Protein AF-A0A858ARL8-F1 (afdb_monomer_lite)

Foldseek 3Di:
DVVVVVVVVVVVVVVVVVVVVVVVVVVVVVVVVVVVVVPLDAAEVCVQQVQQELEEWQDQDFVRNVVSSCVVRVSCVVFQKTWDPVQTDQFWTWIDTPDPSYDDIDIHTYHYFAEQQVLDPDQAEFALVQDDPPDDQVSVVVSCCVPCQQSQADPVSHHFAKGWDDADPVQRKTKMDGPDGSYDHIHIYGHDHDPPPD

pLDDT: mean 86.66, std 12.35, range [38.53, 97.38]

Sequence (198 aa):
METRLTKIQKFKMSLWIIGFIFFIVMSTLAVSFGIVLSRTKKIDLNSVITNTKLGFIDNNEPNTIINKVFELNPNAKDLSLKVDEFQIKDDYAIVYALNSNYSKNVKVSFELAIDLATLLEENPFLPVDKWNENNSDIDILKIIDEMYGEQLKDENGEKLPLEVIDKNINAKTVTIKTTKEGYFGKIVFYFLEKPSNN

Secondary structure (DSSP, 8-state):
-HHHHHHHHHHHHHHHHHHHHHHHHHHHHHHHHHHHHTT--PEEGGGT----EEEEES---HHHHHHHHHHH-GGGTTS-EEE-GGG--SSEEEEEESSTTEES-EEEEEEEPEEGGGGSSS--EEEGGG--TT--HHHHHHHHHHHHTTTSB-TTSPBP-EEEEEEETTTTEEEEEE-STTEES-EEEEEEPPP---

Radius of gyration: 34.69 Å; chains: 1; bounding box: 81×57×109 Å

Structure (mmCIF, N/CA/C/O backbone):
data_AF-A0A858ARL8-F1
#
_entry.id   AF-A0A858ARL8-F1
#
loop_
_atom_site.group_PDB
_atom_site.id
_atom_site.type_symbol
_atom_site.label_atom_id
_atom_site.label_alt_id
_atom_site.label_comp_id
_atom_site.label_asym_id
_atom_site.label_entity_id
_atom_site.label_seq_id
_atom_site.pdbx_PDB_ins_code
_atom_site.Cartn_x
_atom_site.Cartn_y
_atom_site.Cartn_z
_atom_site.occupancy
_atom_site.B_iso_or_equiv
_atom_site.auth_seq_id
_atom_site.auth_comp_id
_atom_site.auth_asym_id
_atom_site.auth_atom_id
_atom_site.pdbx_PDB_model_num
ATOM 1 N N . MET A 1 1 ? 55.731 -38.376 -67.575 1.00 56.59 1 MET A N 1
ATOM 2 C CA . MET A 1 1 ? 55.655 -38.021 -66.135 1.00 56.59 1 MET A CA 1
ATOM 3 C C . MET A 1 1 ? 55.037 -36.630 -65.897 1.00 56.59 1 MET A C 1
ATOM 5 O O . MET A 1 1 ? 54.475 -36.406 -64.832 1.00 56.59 1 MET A O 1
ATOM 9 N N . GLU A 1 2 ? 55.027 -35.732 -66.893 1.00 56.09 2 GLU A N 1
ATOM 10 C CA . GLU A 1 2 ? 54.510 -34.347 -66.791 1.00 56.09 2 GLU A CA 1
ATOM 11 C C . GLU A 1 2 ? 52.976 -34.188 -66.686 1.00 56.09 2 GLU A C 1
ATOM 13 O O . GLU A 1 2 ? 52.481 -33.181 -66.181 1.00 56.09 2 GLU A O 1
ATOM 18 N N . THR A 1 3 ? 52.181 -35.185 -67.082 1.00 63.84 3 THR A N 1
ATOM 19 C CA . THR A 1 3 ? 50.704 -35.097 -67.072 1.00 63.84 3 THR A CA 1
ATOM 20 C C . THR A 1 3 ? 50.078 -35.199 -65.676 1.00 63.84 3 THR A C 1
ATOM 22 O O . THR A 1 3 ? 48.973 -34.708 -65.449 1.00 63.84 3 THR A O 1
ATOM 25 N N . ARG A 1 4 ? 50.773 -35.810 -64.706 1.00 60.31 4 ARG A N 1
ATOM 26 C CA . ARG A 1 4 ? 50.294 -35.906 -63.314 1.00 60.31 4 ARG A CA 1
ATOM 27 C C . ARG A 1 4 ? 50.568 -34.636 -62.511 1.00 60.31 4 ARG A C 1
ATOM 29 O O . ARG A 1 4 ? 49.715 -34.230 -61.726 1.00 60.31 4 ARG A O 1
ATOM 36 N N . LEU A 1 5 ? 51.709 -33.984 -62.743 1.00 59.66 5 LEU A N 1
ATOM 37 C CA . LEU A 1 5 ? 52.090 -32.745 -62.056 1.00 59.66 5 LEU A CA 1
ATOM 38 C C . LEU A 1 5 ? 51.149 -31.586 -62.416 1.00 59.66 5 LEU A C 1
ATOM 40 O O . LEU A 1 5 ? 50.678 -30.879 -61.526 1.00 59.66 5 LEU A O 1
ATOM 44 N N . THR A 1 6 ? 50.766 -31.469 -63.690 1.00 73.44 6 THR A N 1
ATOM 45 C CA . THR A 1 6 ? 49.804 -30.457 -64.159 1.00 73.44 6 THR A CA 1
ATOM 46 C C . THR A 1 6 ? 48.388 -30.693 -63.623 1.00 73.44 6 THR A C 1
ATOM 48 O O . THR A 1 6 ? 47.698 -29.742 -63.257 1.00 73.44 6 THR A O 1
ATOM 51 N N . LYS A 1 7 ? 47.953 -31.955 -63.497 1.00 70.06 7 LYS A N 1
ATOM 52 C CA . LYS A 1 7 ? 46.650 -32.310 -62.905 1.00 70.06 7 LYS A CA 1
ATOM 53 C C . LYS A 1 7 ? 46.592 -31.998 -61.404 1.00 70.06 7 LYS A C 1
ATOM 55 O O . LYS A 1 7 ? 45.590 -31.466 -60.936 1.00 70.06 7 LYS A O 1
ATOM 60 N N . ILE A 1 8 ? 47.673 -32.265 -60.666 1.00 72.50 8 ILE A N 1
ATOM 61 C CA . ILE A 1 8 ? 47.785 -31.951 -59.231 1.00 72.50 8 ILE A CA 1
ATOM 62 C C . ILE A 1 8 ? 47.832 -30.436 -59.000 1.00 72.50 8 ILE A C 1
ATOM 64 O O . ILE A 1 8 ? 47.174 -29.945 -58.087 1.00 72.50 8 ILE A O 1
ATOM 68 N N . GLN A 1 9 ? 48.560 -29.680 -59.827 1.00 74.62 9 GLN A N 1
ATOM 69 C CA . GLN A 1 9 ? 48.580 -28.216 -59.735 1.00 74.62 9 GLN A CA 1
ATOM 70 C C . GLN A 1 9 ? 47.207 -27.602 -60.020 1.00 74.62 9 GLN A C 1
ATOM 72 O O . GLN A 1 9 ? 46.754 -26.763 -59.246 1.00 74.62 9 GLN A O 1
ATOM 77 N N . LYS A 1 10 ? 46.501 -28.064 -61.060 1.00 70.00 10 LYS A N 1
ATOM 78 C CA . LYS A 1 10 ? 45.126 -27.622 -61.350 1.00 70.00 10 LYS A CA 1
ATOM 79 C C . LYS A 1 10 ? 44.150 -27.982 -60.225 1.00 70.00 10 LYS A C 1
ATOM 81 O O . LYS A 1 10 ? 43.302 -27.167 -59.879 1.00 70.00 10 LYS A O 1
ATOM 86 N N . PHE A 1 11 ? 44.300 -29.158 -59.611 1.00 73.31 11 PHE A N 1
ATOM 87 C CA . PHE A 1 11 ? 43.495 -29.568 -58.457 1.00 73.31 11 PHE A CA 1
ATOM 88 C C . PHE A 1 11 ? 43.764 -28.694 -57.221 1.00 73.31 11 PHE A C 1
ATOM 90 O O . PHE A 1 11 ? 42.823 -28.217 -56.598 1.00 73.31 11 PHE A O 1
ATOM 97 N N . LYS A 1 12 ? 45.035 -28.406 -56.905 1.00 73.38 12 LYS A N 1
ATOM 98 C CA . LYS A 1 12 ? 45.416 -27.490 -55.813 1.00 73.38 12 LYS A CA 1
ATOM 99 C C . LYS A 1 12 ? 44.910 -26.065 -56.048 1.00 73.38 12 LYS A C 1
ATOM 101 O O . LYS A 1 12 ? 44.417 -25.435 -55.119 1.00 73.38 12 LYS A O 1
ATOM 106 N N . MET A 1 13 ? 44.995 -25.582 -57.287 1.00 73.12 13 MET A N 1
ATOM 107 C CA . MET A 1 13 ? 44.496 -24.264 -57.679 1.00 73.12 13 MET A CA 1
ATOM 108 C C . MET A 1 13 ? 42.965 -24.194 -57.561 1.00 73.12 13 MET A C 1
ATOM 110 O O . MET A 1 13 ? 42.439 -23.231 -57.016 1.00 73.12 13 MET A O 1
ATOM 114 N N . SER A 1 14 ? 42.252 -25.251 -57.962 1.00 74.88 14 SER A N 1
ATOM 115 C CA . SER A 1 14 ? 40.800 -25.367 -57.769 1.00 74.88 14 SER A CA 1
ATOM 116 C C . SER A 1 14 ? 40.407 -25.409 -56.289 1.00 74.88 14 SER A C 1
ATOM 118 O O . SER A 1 14 ? 39.454 -24.736 -55.902 1.00 74.88 14 SER A O 1
ATOM 120 N N . LEU A 1 15 ? 41.157 -26.127 -55.448 1.00 75.44 15 LEU A N 1
ATOM 121 C CA . LEU A 1 15 ? 40.898 -26.199 -54.008 1.00 75.44 15 LEU A CA 1
ATOM 122 C C . LEU A 1 15 ? 41.106 -24.838 -53.320 1.00 75.44 15 LEU A C 1
ATOM 124 O O . LEU A 1 15 ? 40.318 -24.455 -52.458 1.00 75.44 15 LEU A O 1
ATOM 128 N N . TRP A 1 16 ? 42.126 -24.082 -53.742 1.00 79.44 16 TRP A N 1
ATOM 129 C CA . TRP A 1 16 ? 42.391 -22.731 -53.243 1.00 79.44 16 TRP A CA 1
ATOM 130 C C . TRP A 1 16 ? 41.278 -21.746 -53.628 1.00 79.44 16 TRP A C 1
ATOM 132 O O . TRP A 1 16 ? 40.824 -20.974 -52.788 1.00 79.44 16 TRP A O 1
ATOM 142 N N . ILE A 1 17 ? 40.768 -21.837 -54.862 1.00 78.62 17 ILE A N 1
ATOM 143 C CA . ILE A 1 17 ? 39.639 -21.021 -55.337 1.00 78.62 17 ILE A CA 1
ATOM 144 C C . ILE A 1 17 ? 38.362 -21.324 -54.539 1.00 78.62 17 ILE A C 1
ATOM 146 O O . ILE A 1 17 ? 37.672 -20.399 -54.118 1.00 78.62 17 ILE A O 1
ATOM 150 N N . ILE A 1 18 ? 38.061 -22.601 -54.277 1.00 81.00 18 ILE A N 1
ATOM 151 C CA . ILE A 1 18 ? 36.886 -22.997 -53.481 1.00 81.00 18 ILE A CA 1
ATOM 152 C C . ILE A 1 18 ? 37.000 -22.473 -52.042 1.00 81.00 18 ILE A C 1
ATOM 154 O O . ILE A 1 18 ? 36.038 -21.914 -51.515 1.00 81.00 18 ILE A O 1
ATOM 158 N N . GLY A 1 19 ? 38.179 -22.594 -51.424 1.00 80.44 19 GLY A N 1
ATOM 159 C CA . GLY A 1 19 ? 38.432 -22.051 -50.087 1.00 80.44 19 GLY A CA 1
ATOM 160 C C . GLY A 1 19 ? 38.275 -20.529 -50.026 1.00 80.44 19 GLY A C 1
ATOM 161 O O . GLY A 1 19 ? 37.688 -20.005 -49.080 1.00 80.44 19 GLY A O 1
ATOM 162 N N . PHE A 1 20 ? 38.727 -19.819 -51.062 1.00 82.38 20 PHE A N 1
ATOM 163 C CA . PHE A 1 20 ? 38.587 -18.367 -51.158 1.00 82.38 20 PHE A CA 1
ATOM 164 C C . PHE A 1 20 ? 37.121 -17.928 -51.301 1.00 82.38 20 PHE A C 1
ATOM 166 O O . PHE A 1 20 ? 36.682 -17.006 -50.615 1.00 82.38 20 PHE A O 1
ATOM 173 N N . ILE A 1 21 ? 36.329 -18.630 -52.120 1.00 82.94 21 ILE A N 1
ATOM 174 C CA . ILE A 1 21 ? 34.887 -18.371 -52.260 1.00 82.94 21 ILE A CA 1
ATOM 175 C C . ILE A 1 21 ? 34.162 -18.618 -50.932 1.00 82.94 21 ILE A C 1
ATOM 177 O O . ILE A 1 21 ? 33.356 -17.790 -50.512 1.00 82.94 21 ILE A O 1
ATOM 181 N N . PHE A 1 22 ? 34.472 -19.715 -50.238 1.00 82.00 22 PHE A N 1
ATOM 182 C CA . PHE A 1 22 ? 33.879 -20.014 -48.934 1.00 82.00 22 PHE A CA 1
ATOM 183 C C . PHE A 1 22 ? 34.180 -18.922 -47.897 1.00 82.00 22 PHE A C 1
ATOM 185 O O . PHE A 1 22 ? 33.285 -18.509 -47.160 1.00 82.00 22 PHE A O 1
ATOM 192 N N . PHE A 1 23 ? 35.412 -18.404 -47.881 1.00 80.44 23 PHE A N 1
ATOM 193 C CA . PHE A 1 23 ? 35.803 -17.304 -47.000 1.00 80.44 23 PHE A CA 1
ATOM 194 C C . PHE A 1 23 ? 35.008 -16.021 -47.284 1.00 80.44 23 PHE A C 1
ATOM 196 O O . PHE A 1 23 ? 34.523 -15.384 -46.350 1.00 80.44 23 PHE A O 1
ATOM 203 N N . ILE A 1 24 ? 34.807 -15.673 -48.560 1.00 79.88 24 ILE A N 1
ATOM 204 C CA . ILE A 1 24 ? 33.985 -14.519 -48.954 1.00 79.88 24 ILE A CA 1
ATOM 205 C C . ILE A 1 24 ? 32.531 -14.710 -48.505 1.00 79.88 24 ILE A C 1
ATOM 207 O O . ILE A 1 24 ? 31.957 -13.810 -47.893 1.00 79.88 24 ILE A O 1
ATOM 211 N N . VAL A 1 25 ? 31.936 -15.881 -48.752 1.00 77.19 25 VAL A N 1
ATOM 212 C CA . VAL A 1 25 ? 30.545 -16.165 -48.357 1.00 77.19 25 VAL A CA 1
ATOM 213 C C . VAL A 1 25 ? 30.382 -16.077 -46.836 1.00 77.19 25 VAL A C 1
ATOM 215 O O . VAL A 1 25 ? 29.482 -15.387 -46.361 1.00 77.19 25 VAL A O 1
ATOM 218 N N . MET A 1 26 ? 31.289 -16.675 -46.058 1.00 78.81 26 MET A N 1
ATOM 219 C CA . MET A 1 26 ? 31.257 -16.583 -44.593 1.00 78.81 26 MET A CA 1
ATOM 220 C C . MET A 1 26 ? 31.474 -15.153 -44.080 1.00 78.81 26 MET A C 1
ATOM 222 O O . MET A 1 26 ? 30.790 -14.727 -43.149 1.00 78.81 26 MET A O 1
ATOM 226 N N . SER A 1 27 ? 32.368 -14.383 -44.709 1.00 73.38 27 SER A N 1
ATOM 227 C CA . SER A 1 27 ? 32.587 -12.966 -44.395 1.00 73.38 27 SER A CA 1
ATOM 228 C C . SER A 1 27 ? 31.327 -12.131 -44.633 1.00 73.38 27 SER A C 1
ATOM 230 O O . SER A 1 27 ? 30.913 -11.381 -43.750 1.00 73.38 27 SER A O 1
ATOM 232 N N . THR A 1 28 ? 30.678 -12.290 -45.790 1.00 73.88 28 THR A N 1
ATOM 233 C CA . THR A 1 28 ? 29.440 -11.558 -46.098 1.00 73.88 28 THR A CA 1
ATOM 234 C C . THR A 1 28 ? 28.307 -11.920 -45.141 1.00 73.88 28 THR A C 1
ATOM 236 O O . THR A 1 28 ? 27.625 -11.019 -44.660 1.00 73.88 28 THR A O 1
ATOM 239 N N . LEU A 1 29 ? 28.163 -13.197 -44.769 1.00 67.19 29 LEU A N 1
ATOM 240 C CA . LEU A 1 29 ? 27.164 -13.641 -43.796 1.00 67.19 29 LEU A CA 1
ATOM 241 C C . LEU A 1 29 ? 27.410 -13.038 -42.401 1.00 67.19 29 LEU A C 1
ATOM 243 O O . LEU A 1 29 ? 26.467 -12.578 -41.759 1.00 67.19 29 LEU A O 1
ATOM 247 N N . ALA A 1 30 ? 28.671 -12.971 -41.958 1.00 63.28 30 ALA A N 1
ATOM 248 C CA . ALA A 1 30 ? 29.051 -12.347 -40.690 1.00 63.28 30 ALA A CA 1
ATOM 249 C C . ALA A 1 30 ? 28.770 -10.833 -40.676 1.00 63.28 30 ALA A C 1
ATOM 251 O O . ALA A 1 30 ? 28.220 -10.315 -39.703 1.00 63.28 30 ALA A O 1
ATOM 252 N N . VAL A 1 31 ? 29.086 -10.128 -41.768 1.00 66.12 31 VAL A N 1
ATOM 253 C CA . VAL A 1 31 ? 28.775 -8.698 -41.926 1.00 66.12 31 VAL A CA 1
ATOM 254 C C . VAL A 1 31 ? 27.261 -8.472 -41.929 1.00 66.12 31 VAL A C 1
ATOM 256 O O . VAL A 1 31 ? 26.776 -7.594 -41.219 1.00 66.12 31 VAL A O 1
ATOM 259 N N . SER A 1 32 ? 26.490 -9.284 -42.659 1.00 60.38 32 SER A N 1
ATOM 260 C CA . SER A 1 32 ? 25.025 -9.199 -42.670 1.00 60.38 32 SER A CA 1
ATOM 261 C C . SER A 1 32 ? 24.416 -9.460 -41.290 1.00 60.38 32 SER A C 1
ATOM 263 O O . SER A 1 32 ? 23.542 -8.705 -40.868 1.00 60.38 32 SER A O 1
ATOM 265 N N . PHE A 1 33 ? 24.900 -10.465 -40.555 1.00 59.38 33 PHE A N 1
ATOM 266 C CA . PHE A 1 33 ? 24.443 -10.754 -39.193 1.00 59.38 33 PHE A CA 1
ATOM 267 C C . PHE A 1 33 ? 24.773 -9.608 -38.223 1.00 59.38 33 PHE A C 1
ATOM 269 O O . PHE A 1 33 ? 23.909 -9.174 -37.461 1.00 59.38 33 PHE A O 1
ATOM 276 N N . GLY A 1 34 ? 25.981 -9.039 -38.319 1.00 59.50 34 GLY A N 1
ATOM 277 C CA . GLY A 1 34 ? 26.375 -7.852 -37.559 1.00 59.50 34 GLY A CA 1
ATOM 278 C C . GLY A 1 34 ? 25.497 -6.632 -37.862 1.00 59.50 34 GLY A C 1
ATOM 279 O O . GLY A 1 34 ? 25.052 -5.945 -36.944 1.00 59.50 34 GLY A O 1
ATOM 280 N N . ILE A 1 35 ? 25.169 -6.389 -39.136 1.00 58.78 35 ILE A N 1
ATOM 281 C CA . ILE A 1 35 ? 24.290 -5.283 -39.554 1.00 58.78 35 ILE A CA 1
ATOM 282 C C . ILE A 1 35 ? 22.854 -5.479 -39.050 1.00 58.78 35 ILE A C 1
ATOM 284 O O . ILE A 1 35 ? 22.228 -4.510 -38.623 1.00 58.78 35 ILE A O 1
ATOM 288 N N . VAL A 1 36 ? 22.323 -6.705 -39.074 1.00 58.69 36 VAL A N 1
ATOM 289 C CA . VAL A 1 36 ? 20.971 -7.006 -38.572 1.00 58.69 36 VAL A CA 1
ATOM 290 C C . VAL A 1 36 ? 20.890 -6.809 -37.056 1.00 58.69 36 VAL A C 1
ATOM 292 O O . VAL A 1 36 ? 19.958 -6.159 -36.586 1.00 58.69 36 VAL A O 1
ATOM 295 N N . LEU A 1 37 ? 21.900 -7.258 -36.299 1.00 55.78 37 LEU A N 1
ATOM 296 C CA . LEU A 1 37 ? 22.007 -6.990 -34.857 1.00 55.78 37 LEU A CA 1
ATOM 297 C C . LEU A 1 37 ? 22.107 -5.491 -34.535 1.00 55.78 37 LEU A C 1
ATOM 299 O O . LEU A 1 37 ? 21.622 -5.045 -33.501 1.00 55.78 37 LEU A O 1
ATOM 303 N N . SER A 1 38 ? 22.700 -4.699 -35.430 1.00 54.88 38 SER A N 1
ATOM 304 C CA . SER A 1 38 ? 22.884 -3.255 -35.235 1.00 54.88 38 SER A CA 1
ATOM 305 C C . SER A 1 38 ? 21.607 -2.426 -35.449 1.00 54.88 38 SER A C 1
ATOM 307 O O . SER A 1 38 ? 21.606 -1.230 -35.160 1.00 54.88 38 SER A O 1
ATOM 309 N N . ARG A 1 39 ? 20.531 -3.011 -36.003 1.00 55.12 39 ARG A N 1
ATOM 310 C CA . ARG A 1 39 ? 19.331 -2.281 -36.465 1.00 55.12 39 ARG A CA 1
ATOM 311 C C . ARG A 1 39 ? 18.079 -2.457 -35.605 1.00 55.12 39 ARG A C 1
ATOM 313 O O . ARG A 1 39 ? 17.026 -1.934 -35.970 1.00 55.12 39 ARG A O 1
ATOM 320 N N . THR A 1 40 ? 18.151 -3.120 -34.457 1.00 61.09 40 THR A N 1
ATOM 321 C CA . THR A 1 40 ? 17.054 -3.078 -33.482 1.00 61.09 40 THR A CA 1
ATOM 322 C C . THR A 1 40 ? 17.087 -1.740 -32.744 1.00 61.09 40 THR A C 1
ATOM 324 O O . THR A 1 40 ? 17.808 -1.545 -31.767 1.00 61.09 40 THR A O 1
ATOM 327 N N . LYS A 1 41 ? 16.314 -0.765 -33.243 1.00 73.62 41 LYS A N 1
ATOM 328 C CA . LYS A 1 41 ? 16.075 0.500 -32.536 1.00 7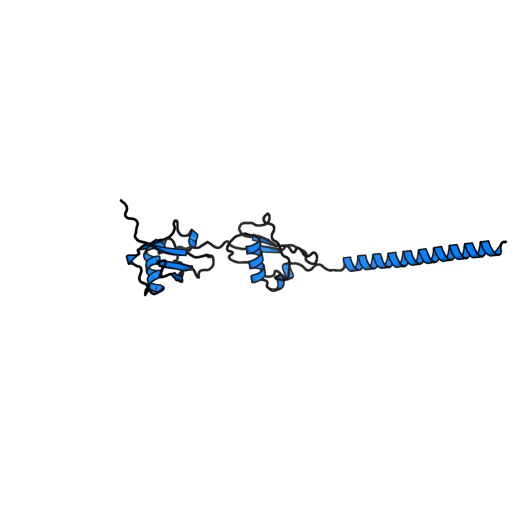3.62 41 LYS A CA 1
ATOM 329 C C . LYS A 1 41 ? 15.492 0.169 -31.162 1.00 73.62 41 LYS A C 1
ATOM 331 O O . LYS A 1 41 ? 14.390 -0.370 -31.083 1.00 73.62 41 LYS A O 1
ATOM 336 N N . LYS A 1 42 ? 16.229 0.491 -30.097 1.00 83.19 42 LYS A N 1
ATOM 337 C CA . LYS A 1 42 ? 15.745 0.301 -28.729 1.00 83.19 42 LYS A CA 1
ATOM 338 C C . LYS A 1 42 ? 14.486 1.135 -28.497 1.00 83.19 42 LYS A C 1
ATOM 340 O O . LYS A 1 42 ? 14.403 2.284 -28.936 1.00 83.19 42 LYS A O 1
ATOM 345 N N . ILE A 1 43 ? 13.520 0.545 -27.810 1.00 87.94 43 ILE A N 1
ATOM 346 C CA . ILE A 1 43 ? 12.277 1.195 -27.403 1.00 87.94 43 ILE A CA 1
ATOM 347 C C . ILE A 1 43 ? 12.590 2.065 -26.178 1.00 87.94 43 ILE A C 1
ATOM 349 O O . ILE A 1 43 ? 13.320 1.645 -25.283 1.00 87.94 43 ILE A O 1
ATOM 353 N N . ASP A 1 44 ? 12.107 3.305 -26.137 1.00 91.25 44 ASP A N 1
ATOM 354 C CA . ASP A 1 44 ? 12.271 4.161 -24.952 1.00 91.25 44 ASP A CA 1
ATOM 355 C C . ASP A 1 44 ? 11.363 3.642 -23.832 1.00 91.25 44 ASP A C 1
ATOM 357 O O . ASP A 1 44 ? 10.165 3.466 -24.060 1.00 91.25 44 ASP A O 1
ATOM 361 N N . LEU A 1 45 ? 11.891 3.391 -22.634 1.00 91.75 45 LEU A N 1
ATOM 362 C CA . LEU A 1 45 ? 11.081 2.867 -21.532 1.00 91.75 45 LEU A CA 1
ATOM 363 C C . LEU A 1 45 ? 9.951 3.835 -21.126 1.00 91.75 45 LEU A C 1
ATOM 365 O O . LEU A 1 45 ? 8.873 3.382 -20.743 1.00 91.75 45 LEU A O 1
ATOM 369 N N . ASN A 1 46 ? 10.132 5.147 -21.334 1.00 92.69 46 ASN A N 1
ATOM 370 C CA . ASN A 1 46 ? 9.079 6.155 -21.126 1.00 92.69 46 ASN A CA 1
ATOM 371 C C . ASN A 1 46 ? 7.884 5.999 -22.083 1.00 92.69 46 ASN A C 1
ATOM 373 O O . ASN A 1 46 ? 6.827 6.572 -21.844 1.00 92.69 46 ASN A O 1
ATOM 377 N N . SER A 1 47 ? 8.031 5.251 -23.183 1.00 91.69 47 SER A N 1
ATOM 378 C CA . SER A 1 47 ? 6.908 4.962 -24.088 1.00 91.69 47 SER A CA 1
ATOM 379 C C . SER A 1 47 ? 5.960 3.888 -23.550 1.00 91.69 47 SER A C 1
ATOM 381 O O . SER A 1 47 ? 4.852 3.754 -24.061 1.00 91.69 47 SER A O 1
ATOM 383 N N . VAL A 1 48 ? 6.383 3.135 -22.528 1.00 92.94 48 VAL A N 1
ATOM 384 C CA . VAL A 1 48 ? 5.580 2.079 -21.893 1.00 92.94 48 VAL A CA 1
ATOM 385 C C . VAL A 1 48 ? 5.205 2.449 -20.458 1.00 92.94 48 VAL A C 1
ATOM 387 O O . VAL A 1 48 ? 4.079 2.190 -20.042 1.00 92.94 48 VAL A O 1
ATOM 390 N N . ILE A 1 49 ? 6.115 3.089 -19.717 1.00 94.75 49 ILE A N 1
ATOM 391 C CA . ILE A 1 49 ? 5.838 3.674 -18.399 1.00 94.75 49 ILE A CA 1
ATOM 392 C C . ILE A 1 49 ? 5.461 5.143 -18.607 1.00 94.75 49 ILE A C 1
ATOM 394 O O . ILE A 1 49 ? 6.308 6.032 -18.533 1.00 94.75 49 ILE A O 1
ATOM 398 N N . THR A 1 50 ? 4.194 5.390 -18.927 1.00 94.50 50 THR A N 1
ATOM 399 C CA . THR A 1 50 ? 3.674 6.737 -19.204 1.00 94.50 50 THR A CA 1
ATOM 400 C C . THR A 1 50 ? 3.180 7.441 -17.942 1.00 94.50 50 THR A C 1
ATOM 402 O O . THR A 1 50 ? 3.333 8.653 -17.809 1.00 94.50 50 THR A O 1
ATOM 405 N N . ASN A 1 51 ? 2.617 6.688 -16.995 1.00 96.81 51 ASN A N 1
ATOM 406 C CA . ASN A 1 51 ? 2.178 7.181 -15.694 1.00 96.81 51 ASN A CA 1
ATOM 407 C C . ASN A 1 51 ? 3.331 7.054 -14.697 1.00 96.81 51 ASN A C 1
ATOM 409 O O . ASN A 1 51 ? 3.576 5.981 -14.143 1.00 96.81 51 ASN A O 1
ATOM 413 N N . THR A 1 52 ? 4.057 8.156 -14.507 1.00 96.12 52 THR A N 1
ATOM 414 C CA . THR A 1 52 ? 5.242 8.227 -13.638 1.00 96.12 52 THR A CA 1
ATOM 415 C C . THR A 1 52 ? 4.947 8.757 -12.238 1.00 96.12 52 THR A C 1
ATOM 417 O O . THR A 1 52 ? 5.781 8.605 -11.351 1.00 96.12 52 THR A O 1
ATOM 420 N N . LYS A 1 53 ? 3.771 9.353 -12.017 1.00 97.31 53 LYS A N 1
ATOM 421 C CA . LYS A 1 53 ? 3.282 9.721 -10.684 1.00 97.31 53 LYS A CA 1
ATOM 422 C C . LYS A 1 53 ? 2.516 8.538 -10.108 1.00 97.31 53 LYS A C 1
ATOM 424 O O . LYS A 1 53 ? 1.425 8.238 -10.581 1.00 97.31 53 LYS A O 1
ATOM 429 N N . LEU A 1 54 ? 3.107 7.865 -9.128 1.00 96.69 54 LEU A N 1
ATOM 430 C CA . LEU A 1 54 ? 2.562 6.639 -8.549 1.00 96.69 54 LEU A CA 1
ATOM 431 C C . LEU A 1 54 ? 1.515 6.897 -7.458 1.00 96.69 54 LEU A C 1
ATOM 433 O O . LEU A 1 54 ? 0.756 5.990 -7.123 1.00 96.69 54 LEU A O 1
ATOM 437 N N . GLY A 1 55 ? 1.457 8.132 -6.949 1.00 96.38 55 GLY A N 1
ATOM 438 C CA . GLY A 1 55 ? 0.628 8.496 -5.805 1.00 96.38 55 GLY A CA 1
ATOM 439 C C . GLY A 1 55 ? 1.181 7.896 -4.516 1.00 96.38 55 GLY A C 1
ATOM 440 O O . GLY A 1 55 ? 2.397 7.740 -4.376 1.00 96.38 55 GLY A O 1
ATOM 441 N N . PHE A 1 56 ? 0.278 7.559 -3.600 1.00 95.81 56 PHE A N 1
ATOM 442 C CA . PHE A 1 56 ? 0.626 6.943 -2.328 1.00 95.81 56 PHE A CA 1
ATOM 443 C C . PHE A 1 56 ? 1.027 5.473 -2.481 1.00 95.81 56 PHE A C 1
ATOM 445 O O . PHE A 1 56 ? 0.362 4.707 -3.189 1.00 95.81 56 PHE A O 1
ATOM 452 N N . ILE A 1 57 ? 2.103 5.087 -1.795 1.00 95.88 57 ILE A N 1
ATOM 453 C CA . ILE A 1 57 ? 2.574 3.704 -1.680 1.00 95.88 57 ILE A CA 1
ATOM 454 C C . ILE A 1 57 ? 2.884 3.353 -0.224 1.00 95.88 57 ILE A C 1
ATOM 456 O O . ILE A 1 57 ? 3.327 4.202 0.543 1.00 95.88 57 ILE A O 1
ATOM 460 N N . ASP A 1 58 ? 2.695 2.087 0.138 1.00 93.69 58 ASP A N 1
ATOM 461 C CA . ASP A 1 58 ? 2.821 1.605 1.522 1.00 93.69 58 ASP A CA 1
ATOM 462 C C . ASP A 1 58 ? 4.250 1.723 2.081 1.00 93.69 58 ASP A C 1
ATOM 464 O O . ASP A 1 58 ? 4.457 1.871 3.280 1.00 93.69 58 ASP A O 1
ATOM 468 N N . ASN A 1 59 ? 5.257 1.599 1.216 1.00 92.25 59 ASN A N 1
ATOM 469 C CA . ASN A 1 59 ? 6.672 1.718 1.558 1.00 92.25 59 ASN A CA 1
ATOM 470 C C . ASN A 1 59 ? 7.508 1.933 0.290 1.00 92.25 59 ASN A C 1
ATOM 472 O O . ASN A 1 59 ? 7.038 1.740 -0.832 1.00 92.25 59 ASN A O 1
ATOM 476 N N . ASN A 1 60 ? 8.774 2.290 0.481 1.00 92.75 60 ASN A N 1
ATOM 477 C CA . ASN A 1 60 ? 9.730 2.521 -0.595 1.00 92.75 60 ASN A CA 1
ATOM 478 C C . ASN A 1 60 ? 10.474 1.246 -1.043 1.00 92.75 60 ASN A C 1
ATOM 480 O O . ASN A 1 60 ? 11.491 1.356 -1.721 1.00 92.75 60 ASN A O 1
ATOM 484 N N . GLU A 1 61 ? 9.994 0.044 -0.707 1.00 94.31 61 GLU A N 1
ATOM 485 C CA . GLU A 1 61 ? 10.630 -1.196 -1.162 1.00 94.31 61 GLU A CA 1
ATOM 486 C C . GLU A 1 61 ? 10.528 -1.332 -2.695 1.00 94.31 61 GLU A C 1
ATOM 488 O O . GLU A 1 61 ? 9.470 -1.045 -3.276 1.00 94.31 61 GLU A O 1
ATOM 493 N N . PRO A 1 62 ? 11.569 -1.843 -3.385 1.00 94.56 62 PRO A N 1
ATOM 494 C CA . PRO A 1 62 ? 11.580 -1.972 -4.844 1.00 94.56 62 PRO A CA 1
ATOM 495 C C . PRO A 1 62 ? 10.346 -2.681 -5.415 1.00 94.56 62 PRO A C 1
ATOM 497 O O . PRO A 1 62 ? 9.796 -2.260 -6.434 1.00 94.56 62 PRO A O 1
ATOM 500 N N . ASN A 1 63 ? 9.885 -3.745 -4.751 1.00 94.81 63 ASN A N 1
ATOM 501 C CA . ASN A 1 63 ? 8.724 -4.515 -5.195 1.00 94.81 63 ASN A CA 1
ATOM 502 C C . ASN A 1 63 ? 7.425 -3.709 -5.096 1.00 94.81 63 ASN A C 1
ATOM 504 O O . ASN A 1 63 ? 6.598 -3.795 -6.000 1.00 94.81 63 ASN A O 1
ATOM 508 N N . THR A 1 64 ? 7.254 -2.904 -4.046 1.00 95.00 64 THR A N 1
ATOM 509 C CA . THR A 1 64 ? 6.078 -2.042 -3.864 1.00 95.00 64 THR A CA 1
ATOM 510 C C . THR A 1 64 ? 6.002 -1.005 -4.980 1.00 95.00 64 THR A C 1
ATOM 512 O O . THR A 1 64 ? 4.968 -0.866 -5.637 1.00 95.00 64 THR A O 1
ATOM 515 N N . ILE A 1 65 ? 7.132 -0.359 -5.283 1.00 96.56 65 ILE A N 1
ATOM 516 C CA . ILE A 1 65 ? 7.241 0.619 -6.372 1.00 96.56 65 ILE A CA 1
ATOM 517 C C . ILE A 1 65 ? 6.929 -0.038 -7.723 1.00 96.56 65 ILE A C 1
ATOM 519 O O . ILE A 1 65 ? 6.120 0.483 -8.491 1.00 96.56 65 ILE A O 1
ATOM 523 N N . ILE A 1 66 ? 7.529 -1.196 -8.022 1.00 96.06 66 ILE A N 1
ATOM 524 C CA . ILE A 1 66 ? 7.302 -1.915 -9.285 1.00 96.06 66 ILE A CA 1
ATOM 525 C C . ILE A 1 66 ? 5.848 -2.375 -9.428 1.00 96.06 66 ILE A C 1
ATOM 527 O O . ILE A 1 66 ? 5.253 -2.200 -10.493 1.00 96.06 66 ILE A O 1
ATOM 531 N N . ASN A 1 67 ? 5.249 -2.906 -8.363 1.00 96.00 67 ASN A N 1
ATOM 532 C CA . ASN A 1 67 ? 3.844 -3.301 -8.371 1.00 96.00 67 ASN A CA 1
ATOM 533 C C . ASN A 1 67 ? 2.940 -2.104 -8.689 1.00 96.00 67 ASN A C 1
ATOM 535 O O . ASN A 1 67 ? 2.053 -2.223 -9.537 1.00 96.00 67 ASN A O 1
ATOM 539 N N . LYS A 1 68 ? 3.212 -0.931 -8.098 1.00 96.56 68 LYS A N 1
ATOM 540 C CA . LYS A 1 68 ? 2.450 0.290 -8.387 1.00 96.56 68 LYS A CA 1
ATOM 541 C C . LYS A 1 68 ? 2.671 0.800 -9.813 1.00 96.56 68 LYS A C 1
ATOM 543 O O . LYS A 1 68 ? 1.722 1.214 -10.479 1.00 96.56 68 LYS A O 1
ATOM 548 N N . VAL A 1 69 ? 3.898 0.704 -10.333 1.00 96.94 69 VAL A N 1
ATOM 549 C CA . VAL A 1 69 ? 4.197 0.993 -11.747 1.00 96.94 69 VAL A CA 1
ATOM 550 C C . VAL A 1 69 ? 3.348 0.118 -12.667 1.00 96.94 69 VAL A C 1
ATOM 552 O O . VAL A 1 69 ? 2.762 0.639 -13.614 1.00 96.94 69 VAL A O 1
ATOM 555 N N . PHE A 1 70 ? 3.240 -1.182 -12.393 1.00 97.12 70 PHE A N 1
ATOM 556 C CA . PHE A 1 70 ? 2.435 -2.114 -13.184 1.00 97.12 70 PHE A CA 1
ATOM 557 C C . PHE A 1 70 ? 0.928 -1.892 -13.065 1.00 97.12 70 PHE A C 1
ATOM 559 O O . PHE A 1 70 ? 0.205 -2.095 -14.042 1.00 97.12 70 PHE A O 1
ATOM 566 N N . GLU A 1 71 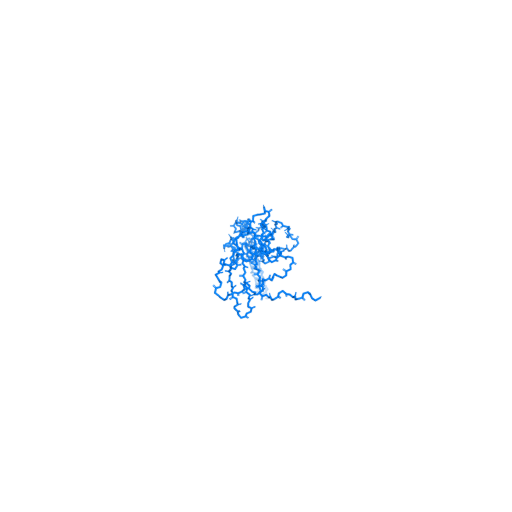? 0.447 -1.492 -11.891 1.00 96.19 71 GLU A N 1
ATOM 567 C CA . GLU A 1 71 ? -0.950 -1.113 -11.672 1.00 96.19 71 GLU A CA 1
ATOM 568 C C . GLU A 1 71 ? -1.347 0.054 -12.588 1.00 96.19 71 GLU A C 1
ATOM 570 O O . GLU A 1 71 ? -2.340 -0.036 -13.309 1.00 96.19 71 GLU A O 1
ATOM 575 N N . LEU A 1 72 ? -0.522 1.105 -12.625 1.00 96.88 72 LEU A N 1
ATOM 576 C CA . LEU A 1 72 ? -0.790 2.325 -13.393 1.00 96.88 72 LEU A CA 1
ATOM 577 C C . LEU A 1 72 ? -0.377 2.238 -14.864 1.00 96.88 72 LEU A C 1
ATOM 579 O O . LEU A 1 72 ? -0.843 3.027 -15.686 1.00 96.88 72 LEU A O 1
ATOM 583 N N . ASN A 1 73 ? 0.492 1.291 -15.214 1.00 96.19 73 ASN A N 1
ATOM 584 C CA . ASN A 1 73 ? 0.967 1.066 -16.576 1.00 96.19 73 ASN A CA 1
ATOM 585 C C . ASN A 1 73 ? 0.780 -0.412 -16.954 1.00 96.19 73 ASN A C 1
ATOM 587 O O . ASN A 1 73 ? 1.763 -1.152 -17.030 1.00 96.19 73 ASN A O 1
ATOM 591 N N . PRO A 1 74 ? -0.455 -0.875 -17.233 1.00 93.81 74 PRO A N 1
ATOM 592 C CA . PRO A 1 74 ? -0.715 -2.286 -17.528 1.00 93.81 74 PRO A CA 1
ATOM 593 C C . PRO A 1 74 ? 0.107 -2.840 -18.699 1.00 93.81 74 PRO A C 1
ATOM 595 O O . PRO A 1 74 ? 0.506 -3.999 -18.666 1.00 93.81 74 PRO A O 1
ATOM 598 N N . ASN A 1 75 ? 0.436 -1.999 -19.688 1.00 90.06 75 ASN A N 1
ATOM 599 C CA . ASN A 1 75 ? 1.289 -2.356 -20.830 1.00 90.06 75 ASN A CA 1
ATOM 600 C C . ASN A 1 75 ? 2.738 -2.693 -20.433 1.00 90.06 75 ASN A C 1
ATOM 602 O O . ASN A 1 75 ? 3.475 -3.270 -21.227 1.00 90.06 75 ASN A O 1
ATOM 606 N N . ALA A 1 76 ? 3.162 -2.313 -19.225 1.00 90.00 76 ALA A N 1
ATOM 607 C CA . ALA A 1 76 ? 4.482 -2.613 -18.693 1.00 90.00 76 ALA A CA 1
ATOM 608 C C . ALA A 1 76 ? 4.542 -3.966 -17.965 1.00 90.00 76 ALA A C 1
ATOM 610 O O . ALA A 1 76 ? 5.646 -4.423 -17.696 1.00 90.00 76 ALA A O 1
ATOM 611 N N . LYS A 1 77 ? 3.406 -4.616 -17.651 1.00 88.38 77 LYS A N 1
ATOM 612 C CA . LYS A 1 77 ? 3.348 -5.840 -16.819 1.00 88.38 77 LYS A CA 1
ATOM 613 C C . LYS A 1 77 ? 4.175 -7.008 -17.349 1.00 88.38 77 LYS A C 1
ATOM 615 O O . LYS A 1 77 ? 4.728 -7.767 -16.562 1.00 88.38 77 LYS A O 1
ATOM 620 N N . ASP A 1 78 ? 4.291 -7.124 -18.668 1.00 85.94 78 ASP A N 1
ATOM 621 C CA . ASP A 1 78 ? 5.068 -8.189 -19.310 1.00 85.94 78 ASP A CA 1
ATOM 622 C C . ASP A 1 78 ? 6.576 -7.873 -19.369 1.00 85.94 78 ASP A C 1
ATOM 624 O O . ASP A 1 78 ? 7.375 -8.666 -19.874 1.00 85.94 78 ASP A O 1
ATOM 628 N N . LEU A 1 79 ? 6.995 -6.707 -18.864 1.00 89.12 79 LEU A N 1
ATOM 629 C CA . LEU A 1 79 ? 8.393 -6.301 -18.814 1.00 89.12 79 LEU A CA 1
ATOM 630 C C . LEU A 1 79 ? 9.054 -6.731 -17.511 1.00 89.12 79 LEU A C 1
ATOM 632 O O . LEU A 1 79 ? 8.543 -6.534 -16.413 1.00 89.12 79 LEU A O 1
ATOM 636 N N . SER A 1 80 ? 10.285 -7.220 -17.630 1.00 92.19 80 SER A N 1
ATOM 637 C CA . SER A 1 80 ? 11.169 -7.389 -16.481 1.00 92.19 80 SER A CA 1
ATOM 638 C C . SER A 1 80 ? 11.754 -6.034 -16.076 1.00 92.19 80 SER A C 1
ATOM 640 O O . SER A 1 80 ? 12.785 -5.609 -16.609 1.00 92.19 80 SER A O 1
ATOM 642 N N . LEU A 1 81 ? 11.071 -5.349 -15.160 1.00 93.19 81 LEU A N 1
ATOM 643 C CA . LEU A 1 81 ? 11.501 -4.082 -14.571 1.00 93.19 81 LEU A CA 1
ATOM 644 C C . LEU A 1 81 ? 12.230 -4.304 -13.243 1.00 93.19 81 LEU A C 1
ATOM 646 O O . LEU A 1 81 ? 11.974 -5.277 -12.534 1.00 93.19 81 LEU A O 1
ATOM 650 N N . LYS A 1 82 ? 13.124 -3.379 -12.899 1.00 94.12 82 LYS A N 1
ATOM 651 C CA . LYS A 1 82 ? 13.751 -3.288 -11.581 1.00 94.12 82 LYS A CA 1
ATOM 652 C C . LYS A 1 82 ? 13.888 -1.838 -11.139 1.00 94.12 82 LYS A C 1
ATOM 654 O O . LYS A 1 82 ? 13.975 -0.925 -11.961 1.00 94.12 82 LYS A O 1
ATOM 659 N N . VAL A 1 83 ? 13.959 -1.677 -9.826 1.00 93.38 83 VAL A N 1
ATOM 660 C CA . VAL A 1 83 ? 14.431 -0.478 -9.141 1.00 93.38 83 VAL A CA 1
ATOM 661 C C . VAL A 1 83 ? 15.685 -0.883 -8.376 1.00 93.38 83 VAL A C 1
ATOM 663 O O . VAL A 1 83 ? 15.741 -1.974 -7.812 1.00 93.38 83 VAL A O 1
ATOM 666 N N . ASP A 1 84 ? 16.713 -0.047 -8.431 1.00 83.25 84 ASP A N 1
ATOM 667 C CA . ASP A 1 84 ? 17.913 -0.209 -7.612 1.00 83.25 84 ASP A CA 1
ATOM 668 C C . ASP A 1 84 ? 17.680 0.514 -6.284 1.00 83.25 84 ASP A C 1
ATOM 670 O O . ASP A 1 84 ? 17.340 1.697 -6.305 1.00 83.25 84 ASP A O 1
ATOM 674 N N . GLU A 1 85 ? 17.848 -0.179 -5.157 1.00 81.44 85 GLU A N 1
ATOM 675 C CA . GLU A 1 85 ? 17.642 0.369 -3.807 1.00 81.44 85 GLU A CA 1
ATOM 676 C C . GLU A 1 85 ? 18.467 1.642 -3.581 1.00 81.44 85 GLU A C 1
ATOM 678 O O . GLU A 1 85 ? 17.978 2.609 -3.004 1.00 81.44 85 GLU A O 1
ATOM 683 N N . PHE A 1 86 ? 19.679 1.713 -4.144 1.00 76.12 86 PHE A N 1
ATOM 684 C CA . PHE A 1 86 ? 20.538 2.899 -4.049 1.00 76.12 86 PHE A CA 1
ATOM 685 C C . PHE A 1 86 ? 20.019 4.113 -4.841 1.00 76.12 86 PHE A C 1
ATOM 687 O O . PHE A 1 86 ? 20.555 5.215 -4.714 1.00 76.12 86 PHE A O 1
ATOM 694 N N . GLN A 1 87 ? 19.003 3.926 -5.688 1.00 79.62 87 GLN A N 1
ATOM 695 C CA . GLN A 1 87 ? 18.373 4.974 -6.497 1.00 79.62 87 GLN A CA 1
ATOM 696 C C . GLN A 1 87 ? 16.967 5.335 -6.010 1.00 79.62 87 GLN A C 1
ATOM 698 O O . GLN A 1 87 ? 16.254 6.073 -6.699 1.00 79.62 87 GLN A O 1
ATOM 703 N N . ILE A 1 88 ? 16.578 4.832 -4.840 1.00 85.81 88 ILE A N 1
ATOM 704 C CA . ILE A 1 88 ? 15.348 5.201 -4.150 1.00 85.81 88 ILE A CA 1
ATOM 705 C C . ILE A 1 88 ? 15.656 6.388 -3.242 1.00 85.81 88 ILE A C 1
ATOM 707 O O . ILE A 1 88 ? 16.617 6.379 -2.472 1.00 85.81 88 ILE A O 1
ATOM 711 N N . LYS A 1 89 ? 1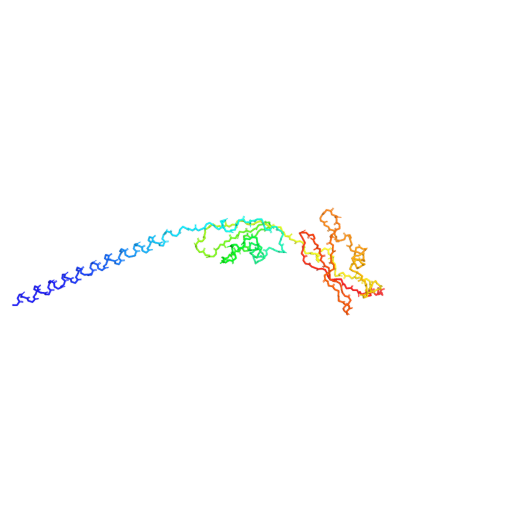4.855 7.440 -3.375 1.00 87.38 89 LYS A N 1
ATOM 712 C CA . LYS A 1 89 ? 14.831 8.597 -2.480 1.00 87.38 89 LYS A CA 1
ATOM 713 C C . LYS A 1 89 ? 13.450 8.710 -1.847 1.00 87.38 89 LYS A C 1
ATOM 715 O O . LYS A 1 89 ? 12.553 7.948 -2.196 1.00 87.38 89 LYS A O 1
ATOM 720 N N . ASP A 1 90 ? 13.298 9.675 -0.949 1.00 83.81 90 ASP A N 1
ATOM 721 C CA . ASP A 1 90 ? 12.079 9.865 -0.158 1.00 83.81 90 ASP A CA 1
ATOM 722 C C . ASP A 1 90 ? 10.811 9.994 -1.025 1.00 83.81 90 ASP A C 1
ATOM 724 O O . ASP A 1 90 ? 9.766 9.471 -0.654 1.00 83.81 90 ASP A O 1
ATOM 728 N N . ASP A 1 91 ? 10.912 10.634 -2.196 1.00 90.25 91 ASP A N 1
ATOM 729 C CA . ASP A 1 91 ? 9.783 10.982 -3.071 1.00 90.25 91 ASP A CA 1
ATOM 730 C C . ASP A 1 91 ? 9.888 10.421 -4.504 1.00 90.25 91 ASP A C 1
ATOM 732 O O . ASP A 1 91 ? 9.033 10.690 -5.358 1.00 90.25 91 ASP A O 1
ATOM 736 N N . TYR A 1 92 ? 10.952 9.676 -4.832 1.00 94.44 92 TYR A N 1
ATOM 737 C CA . TYR A 1 92 ? 11.116 9.104 -6.171 1.00 94.44 92 TYR A CA 1
ATOM 738 C C . TYR A 1 92 ? 12.037 7.890 -6.237 1.00 94.44 92 TYR A C 1
ATOM 740 O O . TYR A 1 92 ? 12.919 7.686 -5.409 1.00 94.44 92 TYR A O 1
ATOM 748 N N . ALA A 1 93 ? 11.904 7.142 -7.332 1.00 96.19 93 ALA A N 1
ATOM 749 C CA . ALA A 1 93 ? 12.817 6.074 -7.716 1.00 96.19 93 ALA A CA 1
ATOM 750 C C . ALA A 1 93 ? 13.126 6.093 -9.218 1.00 96.19 93 ALA A C 1
ATOM 752 O O . ALA A 1 93 ? 12.424 6.712 -10.024 1.00 96.19 93 ALA A O 1
ATOM 753 N N . ILE A 1 94 ? 14.197 5.398 -9.599 1.00 95.12 94 ILE A N 1
ATOM 754 C CA . ILE A 1 94 ? 14.573 5.178 -10.996 1.00 95.12 94 ILE A CA 1
ATOM 755 C C . ILE A 1 94 ? 14.280 3.726 -11.377 1.00 95.12 94 ILE A C 1
ATOM 757 O O . ILE A 1 94 ? 14.863 2.790 -10.833 1.00 95.12 94 ILE A O 1
ATOM 761 N N . VAL A 1 95 ? 13.394 3.553 -12.353 1.00 94.81 95 VAL A N 1
ATOM 762 C CA . VAL A 1 95 ? 13.005 2.259 -12.913 1.00 94.81 95 VAL A CA 1
ATOM 763 C C . VAL A 1 95 ? 13.796 2.000 -14.188 1.00 94.81 95 VAL A C 1
ATOM 765 O O . VAL A 1 95 ? 13.900 2.866 -15.062 1.00 94.81 95 VAL A O 1
ATOM 768 N N . TYR A 1 96 ? 14.322 0.790 -14.329 1.00 93.88 96 TYR A N 1
ATOM 769 C CA . TYR A 1 96 ? 14.995 0.339 -15.542 1.00 93.88 96 TYR A CA 1
ATOM 770 C C . TYR A 1 96 ? 14.492 -1.039 -15.969 1.00 93.88 96 TYR A C 1
ATOM 772 O O . TYR A 1 96 ? 14.012 -1.837 -15.164 1.00 93.88 96 TYR A O 1
ATOM 780 N N . ALA A 1 97 ? 14.601 -1.323 -17.264 1.00 93.06 97 ALA A N 1
ATOM 781 C CA . ALA A 1 97 ? 14.276 -2.626 -17.822 1.00 93.06 97 ALA A CA 1
ATOM 782 C C . ALA A 1 97 ? 15.530 -3.507 -17.873 1.00 93.06 97 ALA A C 1
ATOM 784 O O . ALA A 1 97 ? 16.601 -3.056 -18.274 1.00 93.06 97 ALA A O 1
ATOM 785 N N . LEU A 1 98 ? 15.387 -4.787 -17.527 1.00 90.50 98 LEU A N 1
ATOM 786 C CA . LEU A 1 98 ? 16.448 -5.789 -17.705 1.00 90.50 98 LEU A CA 1
ATOM 787 C C . LEU A 1 98 ? 16.604 -6.215 -19.166 1.00 90.50 98 LEU A C 1
ATOM 789 O O . LEU A 1 98 ? 17.646 -6.729 -19.569 1.00 90.50 98 LEU A O 1
ATOM 793 N N . ASN A 1 99 ? 15.554 -6.020 -19.963 1.00 86.25 99 ASN A N 1
ATOM 794 C CA . ASN A 1 99 ? 15.561 -6.352 -21.374 1.00 86.25 99 ASN A CA 1
ATOM 795 C C . ASN A 1 99 ? 16.337 -5.290 -22.171 1.00 86.25 99 ASN A C 1
ATOM 797 O O . ASN A 1 99 ? 15.964 -4.116 -22.197 1.00 86.25 99 ASN A O 1
ATOM 801 N N . SER A 1 100 ? 17.376 -5.726 -22.886 1.00 82.94 100 SER A N 1
ATOM 802 C CA . SER A 1 100 ? 18.250 -4.872 -23.700 1.00 82.94 100 SER A CA 1
ATOM 803 C C . SER A 1 100 ? 17.551 -4.187 -24.883 1.00 82.94 100 SER A C 1
ATOM 805 O O . SER A 1 100 ? 18.118 -3.242 -25.446 1.00 82.94 100 SER A O 1
ATOM 807 N N . ASN A 1 101 ? 16.331 -4.615 -25.232 1.00 87.00 101 ASN A N 1
ATOM 808 C CA . ASN A 1 101 ? 15.467 -3.975 -26.225 1.00 87.00 101 ASN A CA 1
ATOM 80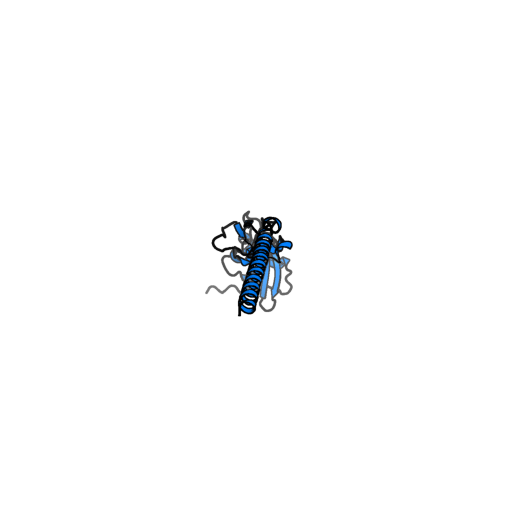9 C C . ASN A 1 101 ? 14.947 -2.607 -25.772 1.00 87.00 101 ASN A C 1
ATOM 811 O O . ASN A 1 101 ? 14.528 -1.816 -26.616 1.00 87.00 101 ASN A O 1
ATOM 815 N N . TYR A 1 102 ? 14.977 -2.317 -24.470 1.00 89.12 102 TYR A N 1
ATOM 816 C CA . TYR A 1 102 ? 14.576 -1.029 -23.923 1.00 89.12 102 TYR A CA 1
ATOM 817 C C . TYR A 1 102 ? 15.797 -0.157 -23.632 1.00 89.12 102 TYR A C 1
ATOM 819 O O . TYR A 1 102 ? 16.895 -0.628 -23.330 1.00 89.12 102 TYR A O 1
ATOM 827 N N . SER A 1 103 ? 15.613 1.149 -23.770 1.00 84.19 103 SER A N 1
ATOM 828 C CA . SER A 1 103 ? 16.622 2.165 -23.490 1.00 84.19 103 SER A CA 1
ATOM 829 C C . SER A 1 103 ? 16.058 3.253 -22.594 1.00 84.19 103 SER A C 1
ATOM 831 O O . SER A 1 103 ? 14.855 3.506 -22.616 1.00 84.19 103 SER A O 1
ATOM 833 N N . LYS A 1 104 ? 16.975 3.925 -21.888 1.00 86.44 104 LYS A N 1
ATOM 834 C CA . LYS A 1 104 ? 16.717 4.942 -20.865 1.00 86.44 104 LYS A CA 1
ATOM 835 C C . LYS A 1 104 ? 15.988 4.397 -19.638 1.00 86.44 104 LYS A C 1
ATOM 837 O O . LYS A 1 104 ? 15.190 3.468 -19.710 1.00 86.44 104 LYS A O 1
ATOM 842 N N . ASN A 1 105 ? 16.283 5.024 -18.510 1.00 92.88 105 ASN A N 1
ATOM 843 C CA . ASN A 1 105 ? 15.603 4.755 -17.256 1.00 92.88 105 ASN A CA 1
ATOM 844 C C . ASN A 1 105 ? 14.465 5.764 -17.087 1.00 92.88 105 ASN A C 1
ATOM 846 O O . ASN A 1 105 ? 14.512 6.865 -17.645 1.00 92.88 105 ASN A O 1
ATOM 850 N N . VAL A 1 106 ? 13.460 5.389 -16.308 1.00 94.69 106 VAL A N 1
ATOM 851 C CA . VAL A 1 106 ? 12.285 6.216 -16.038 1.00 94.69 106 VAL A CA 1
ATOM 852 C C . VAL A 1 106 ? 12.321 6.649 -14.587 1.00 94.69 106 VAL A C 1
ATOM 854 O O . VAL A 1 106 ? 12.414 5.816 -13.689 1.00 94.69 106 VAL A O 1
ATOM 857 N N . LYS A 1 107 ? 12.246 7.959 -14.354 1.00 95.62 107 LYS A N 1
ATOM 858 C CA . LYS A 1 107 ? 12.037 8.495 -13.012 1.00 95.62 107 LYS A CA 1
ATOM 859 C C . LYS A 1 107 ? 10.549 8.424 -12.687 1.00 95.62 107 LYS A C 1
ATOM 861 O O . LYS A 1 107 ? 9.742 8.977 -13.431 1.00 95.62 107 LYS A O 1
ATOM 866 N N . VAL A 1 108 ? 10.215 7.782 -11.577 1.00 96.50 108 VAL A N 1
ATOM 867 C CA . VAL A 1 108 ? 8.855 7.707 -11.034 1.00 96.50 108 VAL A CA 1
ATOM 868 C C . VAL A 1 108 ? 8.821 8.388 -9.674 1.00 96.50 108 VAL A C 1
ATOM 870 O O . VAL A 1 108 ? 9.785 8.274 -8.926 1.00 96.50 108 VAL A O 1
ATOM 873 N N . SER A 1 109 ? 7.753 9.117 -9.367 1.00 97.12 109 SER A N 1
ATOM 874 C CA . SER A 1 109 ? 7.573 9.829 -8.096 1.00 97.12 109 SER A CA 1
ATOM 875 C C . SER A 1 109 ? 6.430 9.227 -7.291 1.00 97.12 109 SER A C 1
ATOM 877 O O . SER A 1 109 ? 5.431 8.806 -7.878 1.00 97.12 109 SER A O 1
ATOM 879 N N . PHE A 1 110 ? 6.548 9.232 -5.970 1.00 96.75 110 PHE A N 1
ATOM 880 C CA . PHE A 1 110 ? 5.553 8.685 -5.051 1.00 96.75 110 PHE A CA 1
ATOM 881 C C . PHE A 1 110 ? 5.555 9.447 -3.727 1.00 96.75 110 PHE A C 1
ATOM 883 O O . PHE A 1 110 ? 6.490 10.183 -3.427 1.00 96.75 110 PHE A O 1
ATOM 890 N N . GLU A 1 111 ? 4.508 9.230 -2.944 1.00 95.69 111 GLU A N 1
ATOM 891 C CA . GLU A 1 111 ? 4.409 9.668 -1.555 1.00 95.69 111 GLU A CA 1
ATOM 892 C C . GLU A 1 111 ? 4.242 8.429 -0.673 1.00 95.69 111 GLU A C 1
ATOM 894 O O . GLU A 1 111 ? 3.598 7.457 -1.073 1.00 95.69 111 GLU A O 1
ATOM 899 N N . LEU A 1 112 ? 4.854 8.427 0.510 1.00 94.75 112 LEU A N 1
ATOM 900 C CA . LEU A 1 112 ? 4.688 7.322 1.448 1.00 94.75 112 LEU A CA 1
ATOM 901 C C . LEU A 1 112 ? 3.361 7.479 2.182 1.00 94.75 112 LEU A C 1
ATOM 903 O O . LEU A 1 112 ? 3.099 8.514 2.791 1.00 94.75 112 LEU A O 1
ATOM 907 N N . ALA A 1 113 ? 2.530 6.445 2.100 1.00 95.25 113 ALA A N 1
ATOM 908 C CA . ALA A 1 113 ? 1.307 6.362 2.872 1.00 95.25 113 ALA A CA 1
ATOM 909 C C . ALA A 1 113 ? 1.636 6.171 4.359 1.00 95.25 113 ALA A C 1
ATOM 911 O O . ALA A 1 113 ? 2.639 5.553 4.720 1.00 95.25 113 ALA A O 1
ATOM 912 N N . ILE A 1 114 ? 0.765 6.675 5.224 1.00 94.75 114 ILE A N 1
ATOM 913 C CA . ILE A 1 114 ? 0.865 6.503 6.669 1.00 94.75 114 ILE A CA 1
ATOM 914 C C . ILE A 1 114 ? 0.179 5.189 7.048 1.00 94.75 114 ILE A C 1
ATOM 916 O O . ILE A 1 114 ? -0.978 4.954 6.690 1.00 94.75 114 ILE A O 1
ATOM 920 N N . ASP A 1 115 ? 0.876 4.322 7.783 1.00 94.44 115 ASP A N 1
ATOM 921 C CA . ASP A 1 115 ? 0.237 3.141 8.363 1.00 94.44 115 ASP A CA 1
ATOM 922 C C . ASP A 1 115 ? -0.725 3.607 9.454 1.00 94.44 115 ASP A C 1
ATOM 924 O O . ASP A 1 115 ? -0.315 4.210 10.450 1.00 94.44 115 ASP A O 1
ATOM 928 N N . LEU A 1 116 ? -2.010 3.313 9.278 1.00 94.62 116 LEU A N 1
ATOM 929 C CA . LEU A 1 116 ? -3.062 3.689 10.208 1.00 94.62 116 LEU A CA 1
ATOM 930 C C . LEU A 1 116 ? -2.756 3.211 11.638 1.00 94.62 116 LEU A C 1
ATOM 932 O O . LEU A 1 116 ? -3.077 3.913 12.593 1.00 94.62 116 LEU A O 1
ATOM 936 N N . ALA A 1 117 ? -2.097 2.057 11.798 1.00 92.81 117 ALA A N 1
ATOM 937 C CA . ALA A 1 117 ? -1.713 1.535 13.109 1.00 92.81 117 ALA A CA 1
ATOM 938 C C . ALA A 1 117 ? -0.679 2.403 13.839 1.00 92.81 117 ALA A C 1
ATOM 940 O O . ALA A 1 117 ? -0.632 2.379 15.065 1.00 92.81 117 ALA A O 1
ATOM 941 N N . THR A 1 118 ? 0.119 3.189 13.113 1.00 93.25 118 THR A N 1
ATOM 942 C CA . THR A 1 118 ? 1.149 4.061 13.704 1.00 93.25 118 THR A CA 1
ATOM 943 C C . THR A 1 118 ? 0.597 5.364 14.271 1.00 93.25 118 THR A C 1
ATOM 945 O O . THR A 1 118 ? 1.308 6.055 14.996 1.00 93.25 118 THR A O 1
ATOM 948 N N . LEU A 1 119 ? -0.670 5.691 13.989 1.00 93.56 119 LEU A N 1
ATOM 949 C CA . LEU A 1 119 ? -1.338 6.858 14.575 1.00 93.56 119 LEU A CA 1
ATOM 950 C C . LEU A 1 119 ? -1.665 6.676 16.061 1.00 93.56 119 LEU A C 1
ATOM 952 O O . LEU A 1 119 ? -1.996 7.647 16.736 1.00 93.56 119 LEU A O 1
ATOM 956 N N . LEU A 1 120 ? -1.611 5.442 16.564 1.00 92.00 120 LEU A N 1
ATOM 957 C CA . LEU A 1 120 ? -1.884 5.121 17.957 1.00 92.00 120 LEU A CA 1
ATOM 958 C C . LEU A 1 120 ? -0.576 4.774 18.666 1.00 92.00 120 LEU A C 1
ATOM 960 O O . LEU A 1 120 ? 0.210 3.967 18.175 1.00 92.00 120 LEU A O 1
ATOM 964 N N . GLU A 1 121 ? -0.351 5.371 19.836 1.00 77.81 121 GLU A N 1
ATOM 965 C CA . GLU A 1 121 ? 0.890 5.173 20.602 1.00 77.81 121 GLU A CA 1
ATOM 966 C C . GLU A 1 121 ? 1.022 3.747 21.167 1.00 77.81 121 GLU A C 1
ATOM 968 O O . GLU A 1 121 ? 2.130 3.256 21.385 1.00 77.81 121 GLU A O 1
ATOM 973 N N . GLU A 1 122 ? -0.103 3.063 21.387 1.00 81.50 122 GLU A N 1
ATOM 974 C CA . GLU A 1 122 ? -0.167 1.729 21.981 1.00 81.50 122 GLU A CA 1
ATOM 975 C C . GLU A 1 122 ? -1.250 0.871 21.316 1.00 81.50 122 GLU A C 1
ATOM 977 O O . GLU A 1 122 ? -2.137 1.371 20.620 1.00 81.50 122 GLU A O 1
ATOM 982 N N . ASN A 1 123 ? -1.209 -0.441 21.576 1.00 82.69 123 ASN A N 1
ATOM 983 C CA . ASN A 1 123 ? -2.283 -1.352 21.181 1.00 82.69 123 ASN A CA 1
ATOM 984 C C . ASN A 1 123 ? -3.614 -0.849 21.755 1.00 82.69 123 ASN A C 1
ATOM 986 O O . ASN A 1 123 ? -3.745 -0.764 22.978 1.00 82.69 123 ASN A O 1
ATOM 990 N N . PRO A 1 124 ? -4.611 -0.525 20.920 1.00 89.19 124 PRO A N 1
ATOM 991 C CA . PRO A 1 124 ? -5.801 0.114 21.435 1.00 89.19 124 PRO A CA 1
ATOM 992 C C . PRO A 1 124 ? -6.768 -0.886 22.057 1.00 89.19 124 PRO A C 1
ATOM 994 O O . PRO A 1 124 ? -7.048 -1.967 21.522 1.00 89.19 124 PRO A O 1
ATOM 997 N N . PHE A 1 125 ? -7.340 -0.468 23.180 1.00 91.31 125 PHE A N 1
ATOM 998 C CA . PHE A 1 125 ? -8.297 -1.235 23.954 1.00 91.31 125 PHE A CA 1
ATOM 999 C C . PHE A 1 125 ? -9.598 -0.459 24.091 1.00 91.31 125 PHE A C 1
ATOM 1001 O O . PHE A 1 125 ? -9.608 0.737 24.378 1.00 91.31 125 PHE A O 1
ATOM 1008 N N . LEU A 1 126 ? -10.710 -1.163 23.928 1.00 91.00 126 LEU A N 1
ATOM 1009 C CA . LEU A 1 126 ? -12.042 -0.642 24.193 1.00 91.00 126 LEU A CA 1
ATOM 1010 C C . LEU A 1 126 ? -12.585 -1.271 25.486 1.00 91.00 126 LEU A C 1
ATOM 1012 O O . LEU A 1 126 ? -12.273 -2.426 25.782 1.00 91.00 126 LEU A O 1
ATOM 1016 N N . PRO A 1 127 ? -13.391 -0.546 26.275 1.00 89.88 127 PRO A N 1
ATOM 1017 C CA . PRO A 1 127 ? -13.985 -1.084 27.489 1.00 89.88 127 PRO A CA 1
ATOM 1018 C C . PRO A 1 127 ? -14.920 -2.254 27.169 1.00 89.88 127 PRO A C 1
ATOM 1020 O O . PRO A 1 127 ? -15.824 -2.123 26.342 1.00 89.88 127 PRO A O 1
ATOM 1023 N N . VAL A 1 128 ? -14.728 -3.409 27.814 1.00 89.38 128 VAL A N 1
ATOM 1024 C CA . VAL A 1 128 ? -15.557 -4.601 27.551 1.00 89.38 128 VAL A CA 1
ATOM 1025 C C . VAL A 1 128 ? -17.039 -4.399 27.880 1.00 89.38 128 VAL A C 1
ATOM 1027 O O . VAL A 1 128 ? -17.887 -5.050 27.286 1.00 89.38 128 VAL A O 1
ATOM 1030 N N . ASP A 1 129 ? -17.383 -3.489 28.789 1.00 89.31 129 ASP A N 1
ATOM 1031 C CA . ASP A 1 129 ? -18.769 -3.134 29.116 1.00 89.31 129 ASP A CA 1
ATOM 1032 C C . ASP A 1 129 ? -19.476 -2.405 27.962 1.00 89.31 129 ASP A C 1
ATOM 1034 O O . ASP A 1 129 ? -20.703 -2.420 27.875 1.00 89.31 129 ASP A O 1
ATOM 1038 N N . LYS A 1 130 ? -18.708 -1.817 27.037 1.00 86.88 130 LYS A N 1
ATOM 1039 C CA . LYS A 1 130 ? -19.210 -1.246 25.780 1.00 86.88 130 LYS A CA 1
ATOM 1040 C C . LYS A 1 130 ? -19.382 -2.303 24.679 1.00 86.88 130 LYS A C 1
ATOM 1042 O O . LYS A 1 130 ? -19.926 -1.986 23.619 1.00 86.88 130 LYS A O 1
ATOM 1047 N N . TRP A 1 131 ? -18.927 -3.543 24.896 1.00 86.31 131 TRP A N 1
ATOM 1048 C CA . TRP A 1 131 ? -19.118 -4.639 23.947 1.00 86.31 131 TRP A CA 1
ATOM 1049 C C . TRP A 1 131 ? -20.549 -5.172 23.994 1.00 86.31 131 TRP A C 1
ATOM 1051 O O . TRP A 1 131 ? -21.046 -5.599 25.035 1.00 86.31 131 TRP A O 1
ATOM 1061 N N . ASN A 1 132 ? -21.175 -5.246 22.826 1.00 85.19 132 ASN A N 1
ATOM 1062 C CA . ASN A 1 132 ? -22.414 -5.974 22.611 1.00 85.19 132 ASN A CA 1
ATOM 1063 C C . ASN A 1 132 ? -22.360 -6.585 21.208 1.00 85.19 132 ASN A C 1
ATOM 1065 O O . ASN A 1 132 ? -22.017 -5.911 20.239 1.00 85.19 132 ASN A O 1
ATOM 1069 N N . GLU A 1 133 ? -22.689 -7.871 21.103 1.00 84.56 133 GLU A N 1
ATOM 1070 C CA . GLU A 1 133 ? -22.632 -8.640 19.850 1.00 84.56 133 GLU A CA 1
ATOM 1071 C C . GLU A 1 133 ? -23.560 -8.065 18.769 1.00 84.56 133 GLU A C 1
ATOM 1073 O O . GLU A 1 133 ? -23.324 -8.251 17.577 1.00 84.56 133 GLU A O 1
ATOM 1078 N N . ASN A 1 134 ? -24.584 -7.320 19.191 1.00 89.38 134 ASN A N 1
ATOM 1079 C CA . ASN A 1 134 ? -25.530 -6.631 18.322 1.00 89.38 134 ASN A CA 1
ATOM 1080 C C . ASN A 1 134 ? -25.130 -5.183 18.005 1.00 89.38 134 ASN A C 1
ATOM 1082 O O . ASN A 1 134 ? -25.908 -4.484 17.355 1.00 89.38 134 ASN A O 1
ATOM 1086 N N . ASN A 1 135 ? -23.966 -4.705 18.464 1.00 89.50 135 ASN A N 1
ATOM 1087 C CA . ASN A 1 135 ? -23.508 -3.358 18.136 1.00 89.50 135 ASN A CA 1
ATOM 1088 C C . ASN A 1 135 ? -23.404 -3.197 16.616 1.00 89.50 135 ASN A C 1
ATOM 1090 O O . ASN A 1 135 ? -22.741 -3.984 15.917 1.00 89.50 135 ASN A O 1
ATOM 1094 N N . SER A 1 136 ? -24.045 -2.142 16.112 1.00 93.31 136 SER A N 1
ATOM 1095 C CA . SER A 1 136 ? -23.858 -1.738 14.728 1.00 93.31 136 SER A CA 1
ATOM 1096 C C . SER A 1 136 ? -22.439 -1.205 14.533 1.00 93.31 136 SER A C 1
ATOM 1098 O O . SER A 1 136 ? -21.758 -0.816 15.485 1.00 93.31 136 SER A O 1
ATOM 1100 N N . ASP A 1 137 ? -21.983 -1.165 13.284 1.00 94.69 137 ASP A N 1
ATOM 1101 C CA . ASP A 1 137 ? -20.665 -0.605 12.974 1.00 94.69 137 ASP A CA 1
ATOM 1102 C C . ASP A 1 137 ? -20.591 0.875 13.367 1.00 94.69 137 ASP A C 1
ATOM 1104 O O . ASP A 1 137 ? -19.571 1.330 13.870 1.00 94.69 137 ASP A O 1
ATOM 1108 N N . ILE A 1 138 ? -21.703 1.605 13.238 1.00 94.56 138 ILE A N 1
ATOM 1109 C CA . ILE A 1 138 ? -21.813 3.012 13.641 1.00 94.56 138 ILE A CA 1
ATOM 1110 C C . ILE A 1 138 ? -21.623 3.167 15.155 1.00 94.56 138 ILE A C 1
ATOM 1112 O O . ILE A 1 138 ? -20.903 4.067 15.586 1.00 94.56 138 ILE A O 1
ATOM 1116 N N . ASP A 1 139 ? -22.224 2.290 15.965 1.00 94.62 139 ASP A N 1
ATOM 1117 C CA . ASP A 1 139 ? -22.071 2.338 17.426 1.00 94.62 139 ASP A CA 1
ATOM 1118 C C . ASP A 1 139 ? -20.613 2.104 17.833 1.00 94.62 139 ASP A C 1
ATOM 1120 O O . ASP A 1 139 ? -20.072 2.812 18.682 1.00 94.62 139 ASP A O 1
ATOM 1124 N N . ILE A 1 140 ? -19.954 1.142 17.183 1.00 94.44 140 ILE A N 1
ATOM 1125 C CA . ILE A 1 140 ? -18.544 0.824 17.423 1.00 94.44 140 ILE A CA 1
ATOM 1126 C C . ILE A 1 140 ? -17.647 1.998 17.034 1.00 94.44 140 ILE A C 1
ATOM 1128 O O . ILE A 1 140 ? -16.784 2.393 17.816 1.00 94.44 140 ILE A O 1
ATOM 1132 N N . LEU A 1 141 ? -17.867 2.586 15.858 1.00 96.06 141 LEU A N 1
ATOM 1133 C CA . LEU A 1 141 ? -17.106 3.747 15.401 1.00 96.06 141 LEU A CA 1
ATOM 1134 C C . LEU A 1 141 ? -17.297 4.950 16.324 1.00 96.06 141 LEU A C 1
ATOM 1136 O O . LEU A 1 141 ? -16.339 5.675 16.570 1.00 96.06 141 LEU A O 1
ATOM 1140 N N . LYS A 1 142 ? -18.491 5.134 16.896 1.00 95.69 142 LYS A N 1
ATOM 1141 C CA . LYS A 1 142 ? -18.733 6.176 17.897 1.00 95.69 142 LYS A CA 1
ATOM 1142 C C . LYS A 1 142 ? -17.928 5.939 19.178 1.00 95.69 142 LYS A C 1
ATOM 1144 O O . LYS A 1 142 ? -17.340 6.881 19.696 1.00 95.69 142 LYS A O 1
ATOM 1149 N N . ILE A 1 143 ? -17.864 4.700 19.671 1.00 94.62 143 ILE A N 1
ATOM 1150 C CA . ILE A 1 143 ? -17.039 4.353 20.843 1.00 94.62 143 ILE A CA 1
ATOM 1151 C C . ILE A 1 143 ? -15.553 4.619 20.549 1.00 94.62 143 ILE A C 1
ATOM 1153 O O . ILE A 1 143 ? -14.849 5.177 21.388 1.00 94.62 143 ILE A O 1
ATOM 1157 N N . ILE A 1 144 ? -15.079 4.250 19.355 1.00 95.12 144 ILE A N 1
ATOM 1158 C CA . ILE A 1 144 ? -13.699 4.510 18.925 1.00 95.12 144 ILE A CA 1
ATOM 1159 C C . ILE A 1 144 ? -13.435 6.016 18.844 1.00 95.12 144 ILE A C 1
ATOM 1161 O O . ILE A 1 144 ? -12.414 6.472 19.348 1.00 95.12 144 ILE A O 1
ATOM 1165 N N . ASP A 1 145 ? -14.351 6.797 18.273 1.00 95.06 145 ASP A N 1
ATOM 1166 C CA . ASP A 1 145 ? -14.231 8.255 18.174 1.00 95.06 145 ASP A CA 1
ATOM 1167 C C . ASP A 1 145 ? -14.189 8.931 19.556 1.00 95.06 145 ASP A C 1
ATOM 1169 O O . ASP A 1 145 ? -13.354 9.802 19.789 1.00 95.06 145 ASP A O 1
ATOM 1173 N N . GLU A 1 146 ? -15.021 8.484 20.502 1.00 94.50 146 GLU A N 1
ATOM 1174 C CA . GLU A 1 146 ? -15.029 8.984 21.886 1.00 94.50 146 GLU A CA 1
ATOM 1175 C C . GLU A 1 146 ? -13.681 8.780 22.601 1.00 94.50 146 GLU A C 1
ATOM 1177 O O . GLU A 1 146 ? -13.317 9.582 23.461 1.00 94.50 146 GLU A O 1
ATOM 1182 N N . MET A 1 147 ? -12.941 7.720 22.265 1.00 93.06 147 MET A N 1
ATOM 1183 C CA . MET A 1 147 ? -11.695 7.354 22.951 1.00 93.06 147 MET A CA 1
ATOM 1184 C C . MET A 1 147 ? -10.425 7.767 22.205 1.00 93.06 147 MET A C 1
ATOM 1186 O O . MET A 1 147 ? -9.442 8.162 22.829 1.00 93.06 147 MET A O 1
ATOM 1190 N N . TYR A 1 148 ? -10.438 7.657 20.880 1.00 95.06 148 TYR A N 1
ATOM 1191 C CA . TYR A 1 148 ? -9.264 7.768 20.014 1.00 95.06 148 TYR A CA 1
ATOM 1192 C C . TYR A 1 148 ? -9.437 8.808 18.904 1.00 95.06 148 TYR A C 1
ATOM 1194 O O . TYR A 1 148 ? -8.505 9.030 18.136 1.00 95.06 148 TYR A O 1
ATOM 1202 N N . GLY A 1 149 ? -10.586 9.488 18.818 1.00 93.69 149 GLY A N 1
ATOM 1203 C CA . GLY A 1 149 ? -10.880 10.445 17.746 1.00 93.69 149 GLY A CA 1
ATOM 1204 C C . GLY A 1 149 ? -9.921 11.637 17.670 1.00 93.69 149 GLY A C 1
ATOM 1205 O O . GLY A 1 149 ? -9.809 12.254 16.618 1.00 93.69 149 GLY A O 1
ATOM 1206 N N . GLU A 1 150 ? -9.197 11.954 18.748 1.00 93.94 150 GLU A N 1
ATOM 1207 C CA . GLU A 1 150 ? -8.138 12.974 18.733 1.00 93.94 150 GLU A CA 1
ATOM 1208 C C . GLU A 1 150 ? -6.837 12.488 18.076 1.00 93.94 150 GLU A C 1
ATOM 1210 O O . GLU A 1 150 ? -6.142 13.290 17.462 1.00 93.94 150 GLU A O 1
ATOM 1215 N N . GLN A 1 151 ? -6.525 11.192 18.173 1.00 94.69 151 GLN A N 1
ATOM 1216 C CA . GLN A 1 151 ? -5.352 10.575 17.536 1.00 94.69 151 GLN A CA 1
ATOM 1217 C C . GLN A 1 151 ? -5.643 10.188 16.078 1.00 94.69 151 GLN A C 1
ATOM 1219 O O . GLN A 1 151 ? -4.770 10.244 15.220 1.00 94.69 151 GLN A O 1
ATOM 1224 N N . LEU A 1 152 ? -6.892 9.821 15.779 1.00 95.12 152 LEU A N 1
ATOM 1225 C CA . LEU A 1 152 ? -7.342 9.388 14.453 1.00 95.12 152 LEU A CA 1
ATOM 1226 C C . LEU A 1 152 ? -7.766 10.580 13.581 1.00 95.12 152 LEU A C 1
ATOM 1228 O O . LEU A 1 152 ? -8.886 10.632 13.058 1.00 95.12 152 LEU A O 1
ATOM 1232 N N . LYS A 1 153 ? -6.855 11.543 13.439 1.00 95.19 153 LYS A N 1
ATOM 1233 C CA . LYS A 1 153 ? -7.005 12.733 12.597 1.00 95.19 153 LYS A CA 1
ATOM 1234 C C . LYS A 1 153 ? -5.966 12.745 11.483 1.00 95.19 153 LYS A C 1
ATOM 1236 O O . LYS A 1 153 ? -4.904 12.147 11.621 1.00 95.19 153 LYS A O 1
ATOM 1241 N N . ASP A 1 154 ? -6.292 13.415 10.386 1.00 94.38 154 ASP A N 1
ATOM 1242 C CA . ASP A 1 154 ? -5.344 13.668 9.308 1.00 94.38 154 ASP A CA 1
ATOM 1243 C C . ASP A 1 154 ? -4.368 14.804 9.655 1.00 94.38 154 ASP A C 1
ATOM 1245 O O . ASP A 1 154 ? -4.466 15.439 10.711 1.00 94.38 154 ASP A O 1
ATOM 1249 N N . GLU A 1 155 ? -3.419 15.088 8.760 1.00 89.88 155 GLU A N 1
ATOM 1250 C CA . GLU A 1 155 ? -2.424 16.145 8.958 1.00 89.88 155 GLU A CA 1
ATOM 1251 C C . GLU A 1 155 ? -3.020 17.557 9.119 1.00 89.88 155 GLU A C 1
ATOM 1253 O O . GLU A 1 155 ? -2.344 18.457 9.621 1.00 89.88 155 GLU A O 1
ATOM 1258 N N . ASN A 1 156 ? -4.286 17.760 8.737 1.00 92.75 156 ASN A N 1
ATOM 1259 C CA . ASN A 1 156 ? -5.008 19.022 8.900 1.00 92.75 156 ASN A CA 1
ATOM 1260 C C . ASN A 1 156 ? -5.828 19.065 10.201 1.00 92.75 156 ASN A C 1
ATOM 1262 O O . ASN A 1 156 ? -6.456 20.081 10.505 1.00 92.75 156 ASN A O 1
ATOM 1266 N N . GLY A 1 157 ? -5.825 17.980 10.981 1.00 93.31 157 GLY A N 1
ATOM 1267 C CA . GLY A 1 157 ? -6.618 17.834 12.196 1.00 93.31 157 GLY A CA 1
ATOM 1268 C C . GLY A 1 157 ? -8.074 17.431 11.943 1.00 93.31 157 GLY A C 1
ATOM 1269 O O . GLY A 1 157 ? -8.887 17.503 12.870 1.00 93.31 157 GLY A O 1
ATOM 1270 N N . GLU A 1 158 ? -8.431 17.012 10.725 1.00 95.62 158 GLU A N 1
ATOM 1271 C CA . GLU A 1 158 ? -9.770 16.505 10.416 1.00 95.62 158 GLU A CA 1
ATOM 1272 C C . GLU A 1 158 ? -9.889 15.027 10.789 1.00 95.62 158 GLU A C 1
ATOM 1274 O O . GLU A 1 158 ? -8.945 14.256 10.651 1.00 95.62 158 GLU A O 1
ATOM 1279 N N . LYS A 1 159 ? -11.064 14.599 11.262 1.00 95.62 159 LYS A N 1
ATOM 1280 C CA . LYS A 1 159 ? -11.286 13.195 11.635 1.00 95.62 159 LYS A CA 1
ATOM 1281 C C . LYS A 1 159 ? -11.171 12.283 10.418 1.00 95.62 159 LYS A C 1
ATOM 1283 O O . LYS A 1 159 ? -11.778 12.550 9.379 1.00 95.62 159 LYS A O 1
ATOM 1288 N N . LEU A 1 160 ? -10.464 11.166 10.578 1.00 97.19 160 LEU A N 1
ATOM 1289 C CA . LEU A 1 160 ? -10.370 10.166 9.524 1.00 97.19 160 LEU A CA 1
ATOM 1290 C C . LEU A 1 160 ? -11.733 9.477 9.300 1.00 97.19 160 LEU A C 1
ATOM 1292 O O . LEU A 1 160 ? -12.415 9.123 10.264 1.00 97.19 160 LEU A O 1
ATOM 1296 N N . PRO A 1 161 ? -12.146 9.253 8.041 1.00 96.62 161 PRO A N 1
ATOM 1297 C CA . PRO A 1 161 ? -13.332 8.471 7.715 1.00 96.62 161 PRO A CA 1
ATOM 1298 C C . PRO A 1 161 ? -13.049 6.976 7.912 1.00 96.62 161 PRO A C 1
ATOM 1300 O O . PRO A 1 161 ? -12.437 6.321 7.067 1.00 96.62 161 PRO A O 1
ATOM 1303 N N . LEU A 1 162 ? -13.493 6.439 9.046 1.00 97.38 162 LEU A N 1
ATOM 1304 C CA . LEU A 1 162 ? -13.242 5.056 9.449 1.00 97.38 162 LEU A CA 1
ATOM 1305 C C . LEU A 1 162 ? -14.378 4.113 9.033 1.00 97.38 162 LEU A C 1
ATOM 1307 O O . LEU A 1 162 ? -15.552 4.474 9.065 1.00 97.38 162 LEU A O 1
ATOM 1311 N N . GLU A 1 163 ? -14.018 2.872 8.717 1.00 97.38 163 GLU A N 1
ATOM 1312 C CA . GLU A 1 163 ? -14.943 1.779 8.415 1.00 97.38 163 GLU A CA 1
ATOM 1313 C C . GLU A 1 163 ? -14.568 0.528 9.210 1.00 97.38 163 GLU A C 1
ATOM 1315 O O . GLU A 1 163 ? -13.392 0.163 9.299 1.00 97.38 163 GLU A O 1
ATOM 1320 N N . VAL A 1 164 ? -15.575 -0.170 9.737 1.00 97.00 164 VAL A N 1
ATOM 1321 C CA . VAL A 1 164 ? -15.400 -1.507 10.315 1.00 97.00 164 VAL A CA 1
ATOM 1322 C C . VAL A 1 164 ? -15.314 -2.523 9.180 1.00 97.00 164 VAL A C 1
ATOM 1324 O O . VAL A 1 164 ? -16.183 -2.563 8.313 1.00 97.00 164 VAL A O 1
ATOM 1327 N N . ILE A 1 165 ? -14.270 -3.353 9.185 1.00 97.25 165 ILE A N 1
ATOM 1328 C CA . ILE A 1 165 ? -14.064 -4.390 8.160 1.00 97.25 165 ILE A CA 1
ATOM 1329 C C . ILE A 1 165 ? -14.227 -5.808 8.688 1.00 97.25 165 ILE A C 1
ATOM 1331 O O . ILE A 1 165 ? -14.471 -6.720 7.903 1.00 97.25 165 ILE A O 1
ATOM 1335 N N . ASP A 1 166 ? -14.074 -6.001 9.996 1.00 96.06 166 ASP A N 1
ATOM 1336 C CA . ASP A 1 166 ? -14.259 -7.300 10.632 1.00 96.06 166 ASP A CA 1
ATOM 1337 C C . ASP A 1 166 ? -14.656 -7.139 12.101 1.00 96.06 166 ASP A C 1
ATOM 1339 O O . ASP A 1 166 ? -14.193 -6.223 12.789 1.00 96.06 166 ASP A O 1
ATOM 1343 N N . LYS A 1 167 ? -15.499 -8.060 12.576 1.00 94.44 167 LYS A N 1
ATOM 1344 C CA . LYS A 1 167 ? -15.940 -8.160 13.969 1.00 94.44 167 LYS A CA 1
ATOM 1345 C C . LYS A 1 167 ? -15.825 -9.609 14.411 1.00 94.44 167 LYS A C 1
ATOM 1347 O O . LYS A 1 167 ? -16.603 -10.460 13.983 1.00 94.44 167 LYS A O 1
ATOM 1352 N N . ASN A 1 168 ? -14.895 -9.884 15.316 1.00 93.25 168 ASN A N 1
ATOM 1353 C CA . ASN A 1 168 ? -14.740 -11.210 15.889 1.00 93.25 168 ASN A CA 1
ATOM 1354 C C . ASN A 1 168 ? -15.422 -11.259 17.254 1.00 93.25 168 ASN A C 1
ATOM 1356 O O . ASN A 1 168 ? -14.892 -10.757 18.244 1.00 93.25 168 ASN A O 1
ATOM 1360 N N . ILE A 1 169 ? -16.595 -11.890 17.300 1.00 88.88 169 ILE A N 1
ATOM 1361 C CA . ILE A 1 169 ? -17.411 -11.978 18.515 1.00 88.88 169 ILE A CA 1
ATOM 1362 C C . ILE A 1 169 ? -16.693 -12.767 19.615 1.00 88.88 169 ILE A C 1
ATOM 1364 O O . ILE A 1 169 ? -16.636 -12.327 20.761 1.00 88.88 169 ILE A O 1
ATOM 1368 N N . ASN A 1 170 ? -16.086 -13.900 19.257 1.00 88.25 170 ASN A N 1
ATOM 1369 C CA . ASN A 1 170 ? -15.432 -14.791 20.216 1.00 88.25 170 ASN A CA 1
ATOM 1370 C C . ASN A 1 170 ? -14.176 -14.157 20.822 1.00 88.25 170 ASN A C 1
ATOM 1372 O O . ASN A 1 170 ? -13.940 -14.268 22.021 1.00 88.25 170 ASN A O 1
ATOM 1376 N N . ALA A 1 171 ? -13.374 -13.490 19.990 1.00 89.19 171 ALA A N 1
ATOM 1377 C CA . ALA A 1 171 ? -12.175 -12.785 20.433 1.00 89.19 171 ALA A CA 1
ATOM 1378 C C . ALA A 1 171 ? -12.480 -11.390 21.004 1.00 89.19 171 ALA A C 1
ATOM 1380 O O . ALA A 1 171 ? -11.578 -10.749 21.537 1.00 89.19 171 ALA A O 1
ATOM 1381 N N . LYS A 1 172 ? -13.729 -10.921 20.876 1.00 92.25 172 LYS A N 1
ATOM 1382 C CA . LYS A 1 172 ? -14.170 -9.554 21.171 1.00 92.25 172 LYS A CA 1
ATOM 1383 C C . LYS A 1 172 ? -13.229 -8.512 20.567 1.00 92.25 172 LYS A C 1
ATOM 1385 O O . LYS A 1 172 ? -12.700 -7.644 21.262 1.00 92.25 172 LYS A O 1
ATOM 1390 N N . THR A 1 173 ? -12.996 -8.627 19.263 1.00 93.31 173 THR A N 1
ATOM 1391 C CA . THR A 1 173 ? -12.170 -7.675 18.519 1.00 93.31 173 THR A CA 1
ATOM 1392 C C . THR A 1 173 ? -12.938 -7.035 17.380 1.00 93.31 173 THR A C 1
ATOM 1394 O O . THR A 1 173 ? -13.841 -7.631 16.787 1.00 93.31 173 THR A O 1
ATOM 1397 N N . VAL A 1 174 ? -12.552 -5.803 17.067 1.00 95.94 174 VAL A N 1
ATOM 1398 C CA . VAL A 1 174 ? -13.032 -5.065 15.901 1.00 95.94 174 VAL A CA 1
ATOM 1399 C C . VAL A 1 174 ? -11.822 -4.624 15.110 1.00 95.94 174 VAL A C 1
ATOM 1401 O O . VAL A 1 174 ? -10.899 -4.027 15.658 1.00 95.94 174 VAL A O 1
ATOM 1404 N N . THR A 1 175 ? -11.849 -4.889 13.812 1.00 96.62 175 THR A N 1
ATOM 1405 C CA . THR A 1 175 ? -10.847 -4.373 12.891 1.00 96.62 175 THR A CA 1
ATOM 1406 C C . THR A 1 175 ? -11.441 -3.226 12.091 1.00 96.62 175 THR A C 1
ATOM 1408 O O . THR A 1 175 ? -12.507 -3.381 11.488 1.00 96.62 175 THR A O 1
ATOM 1411 N N . ILE A 1 176 ? -10.734 -2.101 12.045 1.00 97.31 176 ILE A N 1
ATOM 1412 C CA . ILE A 1 176 ? -11.107 -0.942 11.235 1.00 97.31 176 ILE A CA 1
ATOM 1413 C C . ILE A 1 176 ? -10.031 -0.601 10.206 1.00 97.31 176 ILE A C 1
ATOM 1415 O O . ILE A 1 176 ? -8.859 -0.955 10.360 1.00 97.31 176 ILE A O 1
ATOM 1419 N N . LYS A 1 177 ? -10.438 0.149 9.186 1.00 97.31 177 LYS A N 1
ATOM 1420 C CA . LYS A 1 177 ? -9.561 0.855 8.244 1.00 97.31 177 LYS A CA 1
ATOM 1421 C C . LYS A 1 177 ? -10.077 2.279 8.030 1.00 97.31 177 LYS A C 1
ATOM 1423 O O . LYS A 1 177 ? -11.183 2.599 8.460 1.00 97.31 177 LYS A O 1
ATOM 1428 N N . THR A 1 178 ? -9.319 3.095 7.308 1.00 96.81 178 THR A N 1
ATOM 1429 C CA . THR A 1 178 ? -9.793 4.379 6.774 1.00 96.81 178 THR A CA 1
ATOM 1430 C C . THR A 1 178 ? -10.022 4.284 5.267 1.00 96.81 178 THR A C 1
ATOM 1432 O O . THR A 1 178 ? -9.393 3.468 4.590 1.00 96.81 178 THR A O 1
ATOM 1435 N N . THR A 1 179 ? -10.935 5.098 4.739 1.00 94.88 179 THR A N 1
ATOM 1436 C CA . THR A 1 179 ? -11.135 5.278 3.286 1.00 94.88 179 THR A CA 1
ATOM 1437 C C . THR A 1 179 ? -10.385 6.477 2.717 1.00 94.88 179 THR A C 1
ATOM 1439 O O . THR A 1 179 ? -10.389 6.684 1.504 1.00 94.88 179 THR A O 1
ATOM 1442 N N . LYS A 1 180 ? -9.741 7.273 3.575 1.00 95.81 180 LYS A N 1
ATOM 1443 C CA . LYS A 1 180 ? -8.936 8.427 3.173 1.00 95.81 180 LYS A CA 1
ATOM 1444 C C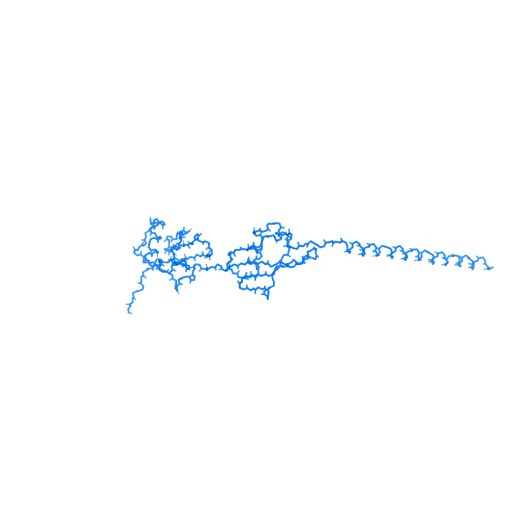 . LYS A 1 180 ? -7.685 7.958 2.425 1.00 95.81 180 LYS A C 1
ATOM 1446 O O . LYS A 1 180 ? -6.959 7.093 2.910 1.00 95.81 180 LYS A O 1
ATOM 1451 N N . GLU A 1 181 ? -7.427 8.552 1.262 1.00 93.50 181 GLU A N 1
ATOM 1452 C CA . GLU A 1 181 ? -6.164 8.357 0.542 1.00 93.50 181 GLU A CA 1
ATOM 1453 C C . GLU A 1 181 ? -4.972 8.845 1.376 1.00 93.50 181 GLU A C 1
ATOM 1455 O O . GLU A 1 181 ? -5.111 9.748 2.198 1.00 93.50 181 GLU A O 1
ATOM 1460 N N . GLY A 1 182 ? -3.799 8.251 1.163 1.00 94.44 182 GLY A N 1
ATOM 1461 C CA . GLY A 1 182 ? -2.598 8.566 1.946 1.00 94.44 182 GLY A CA 1
ATOM 1462 C C . GLY A 1 182 ? -2.429 7.732 3.208 1.00 94.44 182 GLY A C 1
ATOM 1463 O O . GLY A 1 182 ? -1.415 7.860 3.883 1.00 94.44 182 GLY A O 1
ATOM 1464 N N . TYR A 1 183 ? -3.364 6.825 3.485 1.00 95.94 183 TYR A N 1
ATOM 1465 C CA . TYR A 1 183 ? -3.300 5.906 4.612 1.00 95.94 183 TYR A CA 1
ATOM 1466 C C . TYR A 1 183 ? -3.442 4.464 4.131 1.00 95.94 183 TYR A C 1
ATOM 1468 O O . TYR A 1 183 ? -4.172 4.178 3.180 1.00 95.94 183 TYR A O 1
ATOM 1476 N N . PHE A 1 184 ? -2.765 3.545 4.810 1.00 94.50 184 PHE A N 1
ATOM 1477 C CA . PHE A 1 184 ? -2.878 2.110 4.562 1.00 94.50 184 PHE A CA 1
ATOM 1478 C C . PHE A 1 184 ? -2.965 1.338 5.882 1.00 94.50 184 PHE A C 1
ATOM 1480 O O . PHE A 1 184 ? -2.972 1.917 6.966 1.00 94.50 184 PHE A O 1
ATOM 1487 N N . GLY A 1 185 ? -3.069 0.014 5.796 1.00 94.44 185 GLY A N 1
ATOM 1488 C CA . GLY A 1 1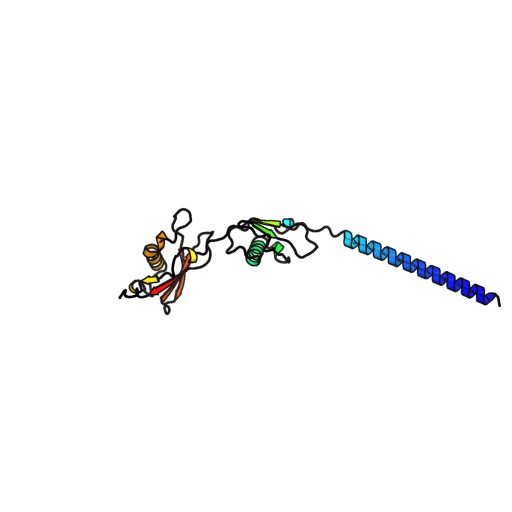85 ? -3.118 -0.836 6.980 1.00 94.44 185 GLY A CA 1
ATOM 1489 C C . GLY A 1 185 ? -4.490 -0.866 7.656 1.00 94.44 185 GLY A C 1
ATOM 1490 O O . GLY A 1 185 ? -5.528 -0.559 7.063 1.00 94.44 185 GLY A O 1
ATOM 1491 N N . LYS A 1 186 ? -4.500 -1.356 8.895 1.00 95.62 186 LYS A N 1
ATOM 1492 C CA . LYS A 1 186 ? -5.709 -1.590 9.691 1.00 95.62 186 LYS A CA 1
ATOM 1493 C C . LYS A 1 186 ? -5.383 -1.526 11.173 1.00 95.62 186 LYS A C 1
ATOM 1495 O O . LYS A 1 186 ? -4.291 -1.912 11.579 1.00 95.62 186 LYS A O 1
ATOM 1500 N N . ILE A 1 187 ? -6.361 -1.133 11.978 1.00 96.00 187 ILE A N 1
ATOM 1501 C CA . ILE A 1 187 ? -6.246 -1.150 13.437 1.00 96.00 187 ILE A CA 1
ATOM 1502 C C . ILE A 1 187 ? -7.154 -2.244 13.982 1.00 96.00 187 ILE A C 1
ATOM 1504 O O . ILE A 1 187 ? -8.312 -2.347 13.579 1.00 96.00 187 ILE A O 1
ATOM 1508 N N . VAL A 1 188 ? -6.633 -3.045 14.911 1.00 95.31 188 VAL A N 1
ATOM 1509 C CA . VAL A 1 188 ? -7.416 -4.029 15.663 1.00 95.31 188 VAL A CA 1
ATOM 1510 C C . VAL A 1 188 ? -7.615 -3.510 17.080 1.00 95.31 188 VAL A C 1
ATOM 1512 O O . VAL A 1 188 ? -6.652 -3.348 17.824 1.00 95.31 188 VAL A O 1
ATOM 1515 N N . PHE A 1 189 ? -8.869 -3.278 17.446 1.00 94.38 189 PHE A N 1
ATOM 1516 C CA . PHE A 1 189 ? -9.284 -2.921 18.794 1.00 94.38 189 PHE A CA 1
ATOM 1517 C C . PHE A 1 189 ? -9.688 -4.173 19.563 1.00 94.38 189 PHE A C 1
ATOM 1519 O O . PHE A 1 189 ? -10.457 -4.997 19.059 1.00 94.38 189 PHE A O 1
ATOM 1526 N N . TYR A 1 190 ? -9.212 -4.281 20.800 1.00 92.44 190 TYR A N 1
ATOM 1527 C CA . TYR A 1 190 ? -9.550 -5.373 21.709 1.00 92.44 190 TYR A CA 1
ATOM 1528 C C . TYR A 1 190 ? -10.480 -4.872 22.807 1.00 92.44 190 TYR A C 1
ATOM 1530 O O . TYR A 1 190 ? -10.163 -3.901 23.490 1.00 92.44 190 TYR A O 1
ATOM 1538 N N . PHE A 1 191 ? -11.608 -5.545 23.014 1.00 90.88 191 PHE A N 1
ATOM 1539 C CA . PHE A 1 191 ? -12.503 -5.227 24.122 1.00 90.88 191 PHE A CA 1
ATOM 1540 C C . PHE A 1 191 ? -12.049 -5.965 25.380 1.00 90.88 191 PHE A C 1
ATOM 1542 O O . PHE A 1 191 ? -12.315 -7.159 25.533 1.00 90.88 191 PHE A O 1
ATOM 1549 N N . LEU A 1 192 ? -11.364 -5.256 26.277 1.00 87.19 192 LEU A N 1
ATOM 1550 C CA . LEU A 1 192 ? -10.814 -5.816 27.512 1.00 87.19 192 LEU A CA 1
ATOM 1551 C C . LEU A 1 192 ? -11.388 -5.118 28.748 1.00 87.19 192 LEU A C 1
ATOM 1553 O O . LEU A 1 192 ? -11.821 -3.964 28.705 1.00 87.19 192 LEU A O 1
ATOM 1557 N N . GLU A 1 193 ? -11.381 -5.828 29.875 1.00 76.06 193 GLU A N 1
ATOM 1558 C CA . GLU A 1 193 ? -11.516 -5.176 31.175 1.00 76.06 193 GLU A CA 1
ATOM 1559 C C . GLU A 1 193 ? -10.276 -4.310 31.392 1.00 76.06 193 GLU A C 1
ATOM 1561 O O . GLU A 1 193 ? -9.148 -4.777 31.209 1.00 76.06 193 GLU A O 1
ATOM 1566 N N . LYS A 1 194 ? -10.471 -3.038 31.760 1.00 62.91 194 LYS A N 1
ATOM 1567 C CA . LYS A 1 194 ? -9.355 -2.176 32.151 1.00 62.91 194 LYS A CA 1
ATOM 1568 C C . LYS A 1 194 ? -8.582 -2.907 33.256 1.00 62.91 194 LYS A C 1
ATOM 1570 O O . LYS A 1 194 ? -9.224 -3.314 34.228 1.00 62.91 194 LYS A O 1
ATOM 1575 N N . PRO A 1 195 ? -7.254 -3.096 33.142 1.00 55.94 195 PRO A N 1
ATOM 1576 C CA . PRO A 1 195 ? -6.504 -3.727 34.214 1.00 55.94 195 PRO A CA 1
ATOM 1577 C C . PRO A 1 195 ? -6.766 -2.946 35.504 1.00 55.94 195 PRO A C 1
ATOM 1579 O O . PRO A 1 195 ? -6.660 -1.717 35.529 1.00 55.94 195 PRO A O 1
ATOM 1582 N N . SER A 1 196 ? -7.190 -3.656 36.552 1.00 48.59 196 SER A N 1
ATOM 1583 C CA . SER A 1 196 ? -7.312 -3.077 37.886 1.00 48.59 196 SER A CA 1
ATOM 1584 C C . SER A 1 196 ? -5.929 -2.572 38.274 1.00 48.59 196 SER A C 1
ATOM 1586 O O . SER A 1 196 ? -5.028 -3.379 38.504 1.00 48.59 196 SER A O 1
ATOM 1588 N N . ASN A 1 197 ? -5.745 -1.252 38.298 1.00 49.62 197 ASN A N 1
ATOM 1589 C CA . ASN A 1 197 ? -4.571 -0.641 38.907 1.00 49.62 197 ASN A CA 1
ATOM 1590 C C . ASN A 1 197 ? -4.641 -0.955 40.408 1.00 49.62 197 ASN A C 1
ATOM 1592 O O . ASN A 1 197 ? -5.315 -0.241 41.150 1.00 49.62 197 ASN A O 1
ATOM 1596 N N . ASN A 1 198 ? -4.020 -2.063 40.817 1.00 38.53 198 ASN A N 1
ATOM 1597 C CA . ASN A 1 198 ? -3.681 -2.330 42.213 1.00 38.53 198 ASN A CA 1
ATOM 1598 C C . ASN A 1 198 ? -2.504 -1.455 42.636 1.00 38.53 198 ASN A C 1
ATOM 1600 O O . ASN A 1 198 ? -1.551 -1.336 41.832 1.00 38.53 198 ASN A O 1
#